Protein AF-A0A1B9YGS0-F1 (afdb_monomer_lite)

Structure (mmCIF, N/CA/C/O backbone):
data_AF-A0A1B9YGS0-F1
#
_entry.id   AF-A0A1B9YGS0-F1
#
loop_
_atom_site.group_PDB
_atom_site.id
_atom_site.type_symbol
_atom_site.label_atom_id
_atom_site.label_alt_id
_atom_site.label_comp_id
_atom_site.label_asym_id
_atom_site.label_entity_id
_atom_site.label_seq_id
_atom_site.pdbx_PDB_ins_code
_atom_site.Cartn_x
_atom_site.Cartn_y
_atom_site.Cartn_z
_atom_site.occupancy
_atom_site.B_iso_or_equiv
_atom_site.auth_seq_id
_atom_site.auth_comp_id
_atom_site.auth_asym_id
_atom_site.auth_atom_id
_atom_site.pdbx_PDB_model_num
ATOM 1 N N . MET A 1 1 ? 6.158 -26.353 -31.187 1.00 77.00 1 MET A N 1
ATOM 2 C CA . MET A 1 1 ? 4.876 -25.666 -31.479 1.00 77.00 1 MET A CA 1
ATOM 3 C C . MET A 1 1 ? 5.174 -24.184 -31.672 1.00 77.00 1 MET A C 1
ATOM 5 O O . MET A 1 1 ? 5.962 -23.660 -30.896 1.00 77.00 1 MET A O 1
ATOM 9 N N . LYS A 1 2 ? 4.647 -23.527 -32.714 1.00 89.00 2 LYS A N 1
ATOM 10 C CA . LYS A 1 2 ? 4.877 -22.087 -32.944 1.00 89.00 2 LYS A CA 1
ATOM 11 C C . LYS A 1 2 ? 4.040 -21.270 -31.954 1.00 89.00 2 LYS A C 1
ATOM 13 O O . LYS A 1 2 ? 2.870 -21.596 -31.763 1.00 89.00 2 LYS A O 1
ATOM 18 N N . LEU A 1 3 ? 4.628 -20.251 -31.326 1.00 91.12 3 LEU A N 1
ATOM 19 C CA . LEU A 1 3 ? 3.903 -19.387 -30.395 1.00 91.12 3 LEU A CA 1
ATOM 20 C C . LEU A 1 3 ? 2.839 -18.554 -31.134 1.00 91.12 3 LEU A C 1
ATOM 22 O O . LEU A 1 3 ? 3.003 -18.232 -32.316 1.00 91.12 3 LEU A O 1
ATOM 26 N N . PRO A 1 4 ? 1.742 -18.168 -30.462 1.00 96.44 4 PRO A N 1
ATOM 27 C CA . PRO A 1 4 ? 0.829 -17.170 -31.001 1.00 96.44 4 PRO A CA 1
ATOM 28 C C . PRO A 1 4 ? 1.558 -15.844 -31.276 1.00 96.44 4 PRO A C 1
ATOM 30 O O . PRO A 1 4 ? 2.370 -15.391 -30.472 1.00 96.44 4 PRO A O 1
ATOM 33 N N . LYS A 1 5 ? 1.215 -15.156 -32.376 1.00 96.44 5 LYS A N 1
ATOM 34 C CA . LYS A 1 5 ? 1.857 -13.879 -32.768 1.00 96.44 5 LYS A CA 1
ATOM 35 C C . LYS A 1 5 ? 1.819 -12.808 -31.669 1.00 96.44 5 LYS A C 1
ATOM 37 O O . LYS A 1 5 ? 2.725 -11.985 -31.578 1.00 96.44 5 LYS A O 1
ATOM 42 N N . HIS A 1 6 ? 0.757 -12.768 -30.861 1.00 95.81 6 HIS A N 1
ATOM 43 C CA . HIS A 1 6 ? 0.653 -11.808 -29.759 1.00 95.81 6 HIS A CA 1
ATOM 44 C C . HIS A 1 6 ? 1.616 -12.146 -28.611 1.00 95.81 6 HIS A C 1
ATOM 46 O O . HIS A 1 6 ? 2.165 -11.230 -28.006 1.00 95.81 6 HIS A O 1
ATOM 52 N N . THR A 1 7 ? 1.886 -13.430 -28.365 1.00 97.12 7 THR A N 1
ATOM 53 C CA . THR A 1 7 ? 2.882 -13.889 -27.389 1.00 97.12 7 THR A CA 1
ATOM 54 C C . THR A 1 7 ? 4.290 -13.488 -27.820 1.00 97.12 7 THR A C 1
ATOM 56 O O . THR A 1 7 ? 5.014 -12.896 -27.028 1.00 97.12 7 THR A O 1
ATOM 59 N N . GLU A 1 8 ? 4.647 -13.704 -29.091 1.00 96.31 8 GLU A N 1
ATOM 60 C CA . GLU A 1 8 ? 5.946 -13.280 -29.647 1.00 96.31 8 GLU A CA 1
ATOM 61 C C . GLU A 1 8 ? 6.145 -11.757 -29.515 1.00 96.31 8 GLU A C 1
ATOM 63 O O . GLU A 1 8 ? 7.187 -11.280 -29.066 1.00 96.31 8 GLU A O 1
ATOM 68 N N . ARG A 1 9 ? 5.114 -10.970 -29.855 1.00 97.00 9 ARG A N 1
ATOM 69 C CA . ARG A 1 9 ? 5.148 -9.503 -29.719 1.00 97.00 9 ARG A CA 1
ATOM 70 C C . ARG A 1 9 ? 5.263 -9.056 -28.265 1.00 97.00 9 ARG A C 1
ATOM 72 O O . ARG A 1 9 ? 6.012 -8.128 -27.980 1.00 97.00 9 ARG A O 1
ATOM 79 N N . SER A 1 10 ? 4.537 -9.704 -27.357 1.00 97.12 10 SER A N 1
ATOM 80 C CA . SER A 1 10 ? 4.599 -9.406 -25.925 1.00 97.12 10 SER A CA 1
ATOM 81 C C . SER A 1 10 ? 5.996 -9.669 -25.361 1.00 97.12 10 SER A C 1
ATOM 83 O O . SER A 1 10 ? 6.538 -8.803 -24.681 1.00 97.12 10 SER A O 1
ATOM 85 N N . GLN A 1 11 ? 6.634 -10.783 -25.730 1.00 95.62 11 GLN A N 1
ATOM 86 C CA . GLN A 1 11 ? 8.017 -11.079 -25.340 1.00 95.62 11 GLN A CA 1
ATOM 87 C C . GLN A 1 11 ? 8.997 -10.006 -25.832 1.00 95.62 11 GLN A C 1
ATOM 89 O O . GLN A 1 11 ? 9.845 -9.546 -25.068 1.00 95.62 11 GLN A O 1
ATOM 94 N N . ALA A 1 12 ? 8.845 -9.539 -27.076 1.00 96.44 12 ALA A N 1
ATOM 95 C CA . ALA A 1 12 ? 9.672 -8.456 -27.608 1.00 96.44 12 ALA A CA 1
ATOM 96 C C . ALA A 1 12 ? 9.465 -7.124 -26.861 1.00 96.44 12 ALA A C 1
ATOM 98 O O . ALA A 1 12 ? 10.414 -6.357 -26.695 1.00 96.44 12 ALA A O 1
ATOM 99 N N . ILE A 1 13 ? 8.242 -6.839 -26.401 1.00 96.62 13 ILE A N 1
ATOM 100 C CA . ILE A 1 13 ? 7.950 -5.659 -25.576 1.00 96.62 13 ILE A CA 1
ATOM 101 C C . ILE A 1 13 ? 8.595 -5.801 -24.195 1.00 96.62 13 ILE A C 1
ATOM 103 O O . ILE A 1 13 ? 9.266 -4.872 -23.757 1.00 96.62 13 ILE A O 1
ATOM 107 N N . LEU A 1 14 ? 8.462 -6.957 -23.539 1.00 96.38 14 LEU A N 1
ATOM 108 C CA . LEU A 1 14 ? 9.064 -7.207 -22.225 1.00 96.38 14 LEU A CA 1
ATOM 109 C C . LEU A 1 14 ? 10.591 -7.066 -22.263 1.00 96.38 14 LEU A C 1
ATOM 111 O O . LEU A 1 14 ? 11.163 -6.426 -21.386 1.00 96.38 14 LEU A O 1
ATOM 115 N N . ALA A 1 15 ? 11.245 -7.551 -23.323 1.00 95.62 15 ALA A N 1
ATOM 116 C CA . ALA A 1 15 ? 12.682 -7.354 -23.518 1.00 95.62 15 ALA A CA 1
ATOM 117 C C . ALA A 1 15 ? 13.069 -5.866 -23.640 1.00 95.62 15 ALA A C 1
ATOM 119 O O . ALA A 1 15 ? 14.104 -5.446 -23.127 1.00 95.62 15 ALA A O 1
ATOM 120 N N . ARG A 1 16 ? 12.235 -5.039 -24.289 1.00 94.88 16 ARG A N 1
ATOM 121 C CA . ARG A 1 16 ? 12.463 -3.584 -24.374 1.00 94.88 16 ARG A CA 1
ATOM 122 C C . ARG A 1 16 ? 12.260 -2.893 -23.031 1.00 94.88 16 ARG A C 1
ATOM 124 O O . ARG A 1 16 ? 13.060 -2.039 -22.675 1.00 94.88 16 ARG A O 1
ATOM 131 N N . VAL A 1 17 ? 11.218 -3.276 -22.299 1.00 94.25 17 VAL A N 1
ATOM 132 C CA . VAL A 1 17 ? 10.912 -2.741 -20.966 1.00 94.25 17 VAL A CA 1
ATOM 133 C C . VAL A 1 17 ? 12.022 -3.090 -19.967 1.00 94.25 17 VAL A C 1
ATOM 135 O O . VAL A 1 17 ? 12.430 -2.231 -19.191 1.00 94.25 17 VAL A O 1
ATOM 138 N N . ALA A 1 18 ? 12.607 -4.288 -20.058 1.00 93.81 18 ALA A N 1
ATOM 139 C CA . ALA A 1 18 ? 13.783 -4.657 -19.272 1.00 93.81 18 ALA A CA 1
ATOM 140 C C . ALA A 1 18 ? 14.961 -3.694 -19.494 1.00 93.81 18 ALA A C 1
ATOM 142 O O . ALA A 1 18 ? 15.568 -3.232 -18.529 1.00 93.81 18 ALA A O 1
ATOM 143 N N . ASN A 1 19 ? 15.213 -3.294 -20.744 1.00 92.69 19 ASN A N 1
ATOM 144 C CA . ASN A 1 19 ? 16.254 -2.313 -21.074 1.00 92.69 19 ASN A CA 1
ATOM 145 C C . ASN A 1 19 ? 15.951 -0.890 -20.566 1.00 92.69 19 ASN A C 1
ATOM 147 O O . ASN A 1 19 ? 16.839 -0.041 -20.577 1.00 92.69 19 ASN A O 1
ATOM 151 N N . TRP A 1 20 ? 14.724 -0.611 -20.119 1.00 93.50 20 TRP A N 1
ATOM 152 C CA . TRP A 1 20 ? 14.347 0.655 -19.482 1.00 93.50 20 TRP A CA 1
ATOM 153 C C . TRP A 1 20 ? 14.566 0.668 -17.962 1.00 93.50 20 TRP A C 1
ATOM 155 O O . TRP A 1 20 ? 14.225 1.661 -17.321 1.00 93.50 20 TRP A O 1
ATOM 165 N N . GLY A 1 21 ? 15.130 -0.406 -17.398 1.00 92.94 21 GLY A N 1
ATOM 166 C CA . GLY A 1 21 ? 15.356 -0.565 -15.957 1.00 92.94 21 GLY A CA 1
ATOM 167 C C . GLY A 1 21 ? 14.349 -1.481 -15.264 1.00 92.94 21 GLY A C 1
ATOM 168 O O . GLY A 1 21 ? 14.398 -1.630 -14.050 1.00 92.94 21 GLY A O 1
ATOM 169 N N . PHE A 1 22 ? 13.446 -2.121 -16.012 1.00 94.19 22 PHE A N 1
ATOM 170 C CA . PHE A 1 22 ? 12.364 -2.941 -15.462 1.00 94.19 22 PHE A CA 1
ATOM 171 C C . PHE A 1 22 ? 12.532 -4.419 -15.831 1.00 94.19 22 PHE A C 1
ATOM 173 O O . PHE A 1 22 ? 11.772 -4.936 -16.659 1.00 94.19 22 PHE A O 1
ATOM 180 N N . PRO A 1 23 ? 13.541 -5.115 -15.274 1.00 94.50 23 PRO A N 1
ATOM 181 C CA . PRO A 1 23 ? 13.692 -6.545 -15.491 1.00 94.50 23 PRO A CA 1
ATOM 182 C C . PRO A 1 23 ? 12.475 -7.308 -14.954 1.00 94.50 23 PRO A C 1
ATOM 184 O O . PRO A 1 23 ? 11.662 -6.785 -14.187 1.00 94.50 23 PRO A O 1
ATOM 187 N N . GLU A 1 24 ? 12.351 -8.568 -15.365 1.00 95.50 24 GLU A N 1
ATOM 188 C CA . GLU A 1 24 ? 11.187 -9.408 -15.072 1.00 95.50 24 GLU A CA 1
ATOM 189 C C . GLU A 1 24 ? 10.809 -9.415 -13.585 1.00 95.50 24 GLU A C 1
ATOM 191 O O . GLU A 1 24 ? 9.641 -9.267 -13.237 1.00 95.50 24 GLU A O 1
ATOM 196 N N . ASP A 1 25 ? 11.789 -9.519 -12.696 1.00 95.50 25 ASP A N 1
ATOM 197 C CA . ASP A 1 25 ? 11.563 -9.616 -11.258 1.00 95.50 25 ASP A CA 1
ATOM 198 C C . ASP A 1 25 ? 11.088 -8.295 -10.614 1.00 95.50 25 ASP A C 1
ATOM 200 O O . ASP A 1 25 ? 10.407 -8.326 -9.585 1.00 95.50 25 ASP A O 1
ATOM 204 N N . VAL A 1 26 ? 11.394 -7.147 -11.231 1.00 95.44 26 VAL A N 1
ATOM 205 C CA . VAL A 1 26 ? 10.843 -5.831 -10.861 1.00 95.44 26 VAL A CA 1
ATOM 206 C C . VAL A 1 26 ? 9.395 -5.731 -11.337 1.00 95.44 26 VAL A C 1
ATOM 208 O O . VAL A 1 26 ? 8.516 -5.347 -10.567 1.00 95.44 26 VAL A O 1
ATOM 211 N N . LEU A 1 27 ? 9.109 -6.149 -12.575 1.00 96.00 27 LEU A N 1
ATOM 212 C CA . LEU A 1 27 ? 7.742 -6.177 -13.110 1.00 96.00 27 LEU A CA 1
ATOM 213 C C . LEU A 1 27 ? 6.827 -7.112 -12.305 1.00 96.00 27 LEU A C 1
ATOM 215 O O . LEU A 1 27 ? 5.690 -6.748 -12.002 1.00 96.00 27 LEU A O 1
ATOM 219 N N . GLN A 1 28 ? 7.326 -8.286 -11.909 1.00 97.81 28 GLN A N 1
ATOM 220 C CA . GLN A 1 28 ? 6.607 -9.227 -11.045 1.00 97.81 28 GLN A CA 1
ATOM 221 C C . GLN A 1 28 ? 6.238 -8.588 -9.700 1.00 97.81 28 GLN A C 1
ATOM 223 O O . GLN A 1 28 ? 5.104 -8.731 -9.246 1.00 97.81 28 GLN A O 1
ATOM 228 N N . ARG A 1 29 ? 7.154 -7.831 -9.086 1.00 98.25 29 ARG A N 1
ATOM 229 C CA . ARG A 1 29 ? 6.905 -7.116 -7.825 1.00 98.25 29 ARG A CA 1
ATOM 230 C C . ARG A 1 29 ? 5.920 -5.962 -7.972 1.00 98.25 29 ARG A C 1
ATOM 232 O O . ARG A 1 29 ? 5.053 -5.805 -7.119 1.00 98.25 29 ARG A O 1
ATOM 239 N N . ILE A 1 30 ? 5.979 -5.196 -9.063 1.00 97.75 30 ILE A N 1
ATOM 240 C CA . ILE A 1 30 ? 4.952 -4.184 -9.374 1.00 97.75 30 ILE A CA 1
ATOM 241 C C . ILE A 1 30 ? 3.572 -4.851 -9.493 1.00 97.75 30 ILE A C 1
ATOM 243 O O . ILE A 1 30 ? 2.583 -4.353 -8.945 1.00 97.75 30 ILE A O 1
ATOM 247 N N . GLY A 1 31 ? 3.505 -6.007 -10.161 1.00 98.19 31 GLY A N 1
ATOM 248 C CA . GLY A 1 31 ? 2.295 -6.824 -10.239 1.00 98.19 31 GLY A CA 1
ATOM 249 C C . GLY A 1 31 ? 1.807 -7.280 -8.861 1.00 98.19 31 GLY A C 1
ATOM 250 O O . GLY A 1 31 ? 0.637 -7.091 -8.533 1.00 98.19 31 GLY A O 1
ATOM 251 N N . ALA A 1 32 ? 2.705 -7.811 -8.027 1.00 98.56 32 ALA A N 1
ATOM 252 C CA . ALA A 1 32 ? 2.395 -8.240 -6.666 1.00 98.56 32 ALA A CA 1
ATOM 253 C C . ALA A 1 32 ? 1.878 -7.081 -5.799 1.00 98.56 32 ALA A C 1
ATOM 255 O O . ALA A 1 32 ? 0.828 -7.219 -5.174 1.00 98.56 32 ALA A O 1
ATOM 256 N N . LEU A 1 33 ? 2.543 -5.921 -5.821 1.00 98.56 33 LEU A N 1
ATOM 257 C CA . LEU A 1 33 ? 2.092 -4.711 -5.131 1.00 98.56 33 LEU A CA 1
ATOM 258 C C . LEU A 1 33 ? 0.679 -4.321 -5.571 1.00 98.56 33 LEU A C 1
ATOM 260 O O . LEU A 1 33 ? -0.174 -4.049 -4.731 1.00 98.56 33 LEU A O 1
ATOM 264 N N . THR A 1 34 ? 0.415 -4.328 -6.880 1.00 98.12 34 THR A N 1
ATOM 265 C CA . THR A 1 34 ? -0.897 -3.966 -7.433 1.00 98.12 34 THR A CA 1
ATOM 266 C C . THR A 1 34 ? -1.994 -4.917 -6.948 1.00 98.12 34 THR A C 1
ATOM 268 O O . THR A 1 34 ? -3.061 -4.462 -6.536 1.00 98.12 34 THR A O 1
ATOM 271 N N . LEU A 1 35 ? -1.728 -6.227 -6.946 1.00 98.38 35 LEU A N 1
ATOM 272 C CA . LEU A 1 35 ? -2.673 -7.245 -6.478 1.00 98.38 35 LEU A CA 1
ATOM 273 C C . LEU A 1 35 ? -2.935 -7.140 -4.972 1.00 98.38 35 LEU A C 1
ATOM 275 O O . LEU A 1 35 ? -4.090 -7.104 -4.548 1.00 98.38 35 LEU A O 1
ATOM 279 N N . VAL A 1 36 ? -1.877 -7.058 -4.161 1.00 98.44 36 VAL A N 1
ATOM 280 C CA . VAL A 1 36 ? -1.996 -6.969 -2.698 1.00 98.44 36 VAL A CA 1
ATOM 281 C C . VAL A 1 36 ? -2.688 -5.668 -2.293 1.00 98.44 36 VAL A C 1
ATOM 283 O O . VAL A 1 36 ? -3.556 -5.680 -1.424 1.00 98.44 36 VAL A O 1
ATOM 286 N N . TRP A 1 37 ? -2.383 -4.551 -2.956 1.00 98.50 37 TRP A N 1
ATOM 287 C CA . TRP A 1 37 ? -3.067 -3.284 -2.709 1.00 98.50 37 TRP A CA 1
ATOM 288 C C . TRP A 1 37 ? -4.561 -3.350 -3.059 1.00 98.50 37 TRP A C 1
ATOM 290 O O . TRP A 1 37 ? -5.389 -2.902 -2.271 1.00 98.50 37 TRP A O 1
ATOM 300 N N . GLY A 1 38 ? -4.937 -3.968 -4.184 1.00 98.19 38 GLY A N 1
ATOM 301 C CA . GLY A 1 38 ? -6.352 -4.189 -4.516 1.00 98.19 38 GLY A CA 1
ATOM 302 C C . GLY A 1 38 ? -7.079 -5.057 -3.478 1.00 98.19 38 GLY A C 1
ATOM 303 O O . GLY A 1 38 ? -8.238 -4.802 -3.134 1.00 98.19 38 GLY A O 1
ATOM 304 N N . GLN A 1 39 ? -6.382 -6.046 -2.908 1.00 98.31 39 GLN A N 1
ATOM 305 C CA . GLN A 1 39 ? -6.908 -6.856 -1.810 1.00 98.31 39 GLN A CA 1
ATOM 306 C C . GLN A 1 39 ? -7.076 -6.046 -0.517 1.00 98.31 39 GLN A C 1
ATOM 308 O O . GLN A 1 39 ? -8.054 -6.256 0.210 1.00 98.31 39 GLN A O 1
ATOM 313 N N . PHE A 1 40 ? -6.159 -5.116 -0.232 1.00 98.62 40 PHE A N 1
ATOM 314 C CA . PHE A 1 40 ? -6.297 -4.166 0.869 1.00 98.62 40 PHE A CA 1
ATOM 315 C C . PHE A 1 40 ? -7.533 -3.288 0.677 1.00 98.62 40 PHE A C 1
ATOM 317 O O . PHE A 1 40 ? -8.358 -3.248 1.582 1.00 98.62 40 PHE A O 1
ATOM 324 N N . GLU A 1 41 ? -7.705 -2.654 -0.488 1.00 98.38 41 GLU A N 1
ATOM 325 C CA . GLU A 1 41 ? -8.852 -1.778 -0.780 1.00 98.38 41 GLU A CA 1
ATOM 326 C C . GLU A 1 41 ? -10.190 -2.508 -0.598 1.00 98.38 41 GLU A C 1
ATOM 328 O O . GLU A 1 41 ? -11.070 -2.026 0.116 1.00 98.38 41 GLU A O 1
ATOM 333 N N . SER A 1 42 ? -10.306 -3.717 -1.157 1.00 97.12 42 SER A N 1
ATOM 334 C CA . SER A 1 42 ? -11.524 -4.536 -1.056 1.00 97.12 42 SER A CA 1
ATOM 335 C C . SER A 1 42 ? -11.839 -4.929 0.395 1.00 97.12 42 SER A C 1
ATOM 337 O O . SER A 1 42 ? -12.988 -4.904 0.841 1.00 97.12 42 SER A O 1
ATOM 339 N N . ASN A 1 43 ? -10.813 -5.287 1.174 1.00 98.31 43 ASN A N 1
ATOM 340 C CA . ASN A 1 43 ? -10.997 -5.598 2.591 1.00 98.31 43 ASN A CA 1
ATOM 341 C C . ASN A 1 43 ? -11.302 -4.345 3.412 1.00 98.31 43 ASN A C 1
ATOM 343 O O . ASN A 1 43 ? -12.135 -4.405 4.316 1.00 98.31 43 ASN A O 1
ATOM 347 N N . LEU A 1 44 ? -10.654 -3.223 3.108 1.00 98.62 44 LEU A N 1
ATOM 348 C CA . LEU A 1 44 ? -10.840 -1.954 3.794 1.00 98.62 44 LEU A CA 1
ATOM 349 C C . LEU A 1 44 ? -12.289 -1.487 3.692 1.00 98.62 44 LEU A C 1
ATOM 351 O O . LEU A 1 44 ? -12.860 -1.134 4.717 1.00 98.62 44 LEU A O 1
ATOM 355 N N . GLU A 1 45 ? -12.891 -1.549 2.505 1.00 98.00 45 GLU A N 1
ATOM 356 C CA . GLU A 1 45 ? -14.281 -1.141 2.285 1.00 98.00 45 GLU A CA 1
ATOM 357 C C . GLU A 1 45 ? -15.251 -1.882 3.221 1.00 98.00 45 GLU A C 1
ATOM 359 O O . GLU A 1 45 ? -15.972 -1.286 4.021 1.00 98.00 45 GLU A O 1
ATOM 364 N N . THR A 1 46 ? -15.196 -3.212 3.218 1.00 96.88 46 THR A N 1
ATOM 365 C CA . THR A 1 46 ? -16.044 -4.018 4.112 1.00 96.88 46 THR A CA 1
ATOM 366 C C . THR A 1 46 ? -15.699 -3.831 5.595 1.00 96.88 46 THR A C 1
ATOM 368 O O . THR A 1 46 ? -16.553 -3.996 6.466 1.00 96.88 46 THR A O 1
ATOM 371 N N . THR A 1 47 ? -14.451 -3.471 5.904 1.00 97.69 47 THR A N 1
ATOM 372 C CA . THR A 1 47 ? -14.010 -3.166 7.271 1.00 97.69 47 THR A CA 1
ATOM 373 C C . THR A 1 47 ? -14.629 -1.868 7.767 1.00 97.69 47 THR A C 1
ATOM 375 O O . THR A 1 47 ? -15.124 -1.831 8.890 1.00 97.69 47 THR A O 1
ATOM 378 N N . ILE A 1 48 ? -14.649 -0.811 6.950 1.00 97.69 48 ILE A N 1
ATOM 379 C CA . ILE A 1 48 ? -15.235 0.473 7.351 1.00 97.69 48 ILE A CA 1
ATOM 380 C C . ILE A 1 48 ? -16.755 0.383 7.505 1.00 97.69 48 ILE A C 1
ATOM 382 O O . ILE A 1 48 ? -17.284 0.988 8.435 1.00 97.69 48 ILE A O 1
ATOM 386 N N . TRP A 1 49 ? -17.443 -0.440 6.704 1.00 97.19 49 TRP A N 1
ATOM 387 C CA . TRP A 1 49 ? -18.856 -0.757 6.946 1.00 97.19 49 TRP A CA 1
ATOM 388 C C . TRP A 1 49 ? -19.050 -1.414 8.318 1.00 97.19 49 TRP A C 1
ATOM 390 O O . TRP A 1 49 ? -19.894 -0.980 9.098 1.00 97.19 49 TRP A O 1
ATOM 400 N N . ALA A 1 50 ? -18.222 -2.406 8.666 1.00 96.00 50 ALA A N 1
ATOM 401 C CA . ALA A 1 50 ? -18.300 -3.082 9.963 1.00 96.00 50 ALA A CA 1
ATOM 402 C C . ALA A 1 50 ? -17.990 -2.147 11.147 1.00 96.00 50 ALA A C 1
ATOM 404 O O . ALA A 1 50 ? -18.668 -2.205 12.177 1.00 96.00 50 ALA A O 1
ATOM 405 N N . LEU A 1 51 ? -16.999 -1.260 11.003 1.00 95.69 51 LEU A N 1
ATOM 406 C CA . LEU A 1 51 ? -16.640 -0.256 12.011 1.00 95.69 51 LEU A CA 1
ATOM 407 C C . LEU A 1 51 ? -17.790 0.720 12.277 1.00 95.69 51 LEU A C 1
ATOM 409 O O . LEU A 1 51 ? -18.062 1.041 13.435 1.00 95.69 51 LEU A O 1
ATOM 413 N N . ARG A 1 52 ? -18.488 1.134 11.215 1.00 95.50 52 ARG A N 1
ATOM 414 C CA . ARG A 1 52 ? -19.663 2.013 11.281 1.00 95.50 52 ARG A CA 1
ATOM 415 C C . ARG A 1 52 ? -20.958 1.291 11.654 1.00 95.50 52 ARG A C 1
ATOM 417 O O . ARG A 1 52 ? -21.915 1.962 12.020 1.00 95.50 52 ARG A O 1
ATOM 424 N N . ALA A 1 53 ? -20.959 -0.043 11.617 1.00 94.94 53 ALA A N 1
ATOM 425 C CA . ALA A 1 53 ? -22.157 -0.876 11.705 1.00 94.94 53 ALA A CA 1
ATOM 426 C C . ALA A 1 53 ? -23.190 -0.545 10.606 1.00 94.94 53 ALA A C 1
ATOM 428 O O . ALA A 1 53 ? -24.389 -0.502 10.866 1.00 94.94 53 ALA A O 1
ATOM 429 N N . ASP A 1 54 ? -22.712 -0.297 9.383 1.00 95.31 54 ASP A N 1
ATOM 430 C CA . ASP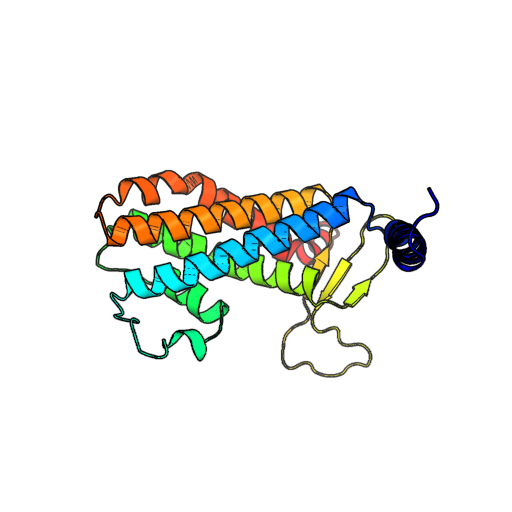 A 1 54 ? -23.563 -0.014 8.226 1.00 95.31 54 ASP A CA 1
ATOM 431 C C . ASP A 1 54 ? -24.275 -1.298 7.740 1.00 95.31 54 ASP A C 1
ATOM 433 O O . ASP A 1 54 ? -23.643 -2.335 7.525 1.00 95.31 54 ASP A O 1
ATOM 437 N N . GLU A 1 55 ? -25.584 -1.217 7.485 1.00 93.69 55 GLU A N 1
ATOM 438 C CA . GLU A 1 55 ? -26.363 -2.275 6.827 1.00 93.69 55 GLU A CA 1
ATOM 439 C C . GLU A 1 55 ? -26.418 -2.027 5.313 1.00 93.69 55 GLU A C 1
ATOM 441 O O . GLU A 1 55 ? -27.216 -1.231 4.825 1.00 93.69 55 GLU A O 1
ATOM 446 N N . VAL A 1 56 ? -25.547 -2.690 4.550 1.00 94.75 56 VAL A N 1
ATOM 447 C CA . VAL A 1 56 ? -25.381 -2.425 3.103 1.00 94.75 56 VAL A CA 1
ATOM 448 C C . VAL A 1 56 ? -26.167 -3.372 2.188 1.00 94.75 56 VAL A C 1
ATOM 450 O O . VAL A 1 56 ? -26.174 -3.200 0.970 1.00 94.75 56 VAL A O 1
ATOM 453 N N . ALA A 1 57 ? -26.829 -4.391 2.740 1.00 94.50 57 ALA A N 1
ATOM 454 C CA . ALA A 1 57 ? -27.549 -5.381 1.944 1.00 94.50 57 ALA A CA 1
ATOM 455 C C . ALA A 1 57 ? -28.728 -4.742 1.189 1.00 94.50 57 ALA A C 1
ATOM 457 O O . ALA A 1 57 ? -29.614 -4.139 1.787 1.00 94.50 57 ALA A O 1
ATOM 458 N N . GLY A 1 58 ? -28.749 -4.892 -0.139 1.00 94.69 58 GLY A N 1
ATOM 459 C CA . GLY A 1 58 ? -29.839 -4.397 -0.987 1.00 94.69 58 GLY A CA 1
ATOM 460 C C . GLY A 1 58 ? -29.848 -2.883 -1.229 1.00 94.69 58 GLY A C 1
ATOM 461 O O . GLY A 1 58 ? -30.755 -2.394 -1.901 1.00 94.69 58 GLY A O 1
ATOM 462 N N . ILE A 1 59 ? -28.850 -2.142 -0.739 1.00 95.44 59 ILE A N 1
ATOM 463 C CA . ILE A 1 59 ? -28.723 -0.698 -0.962 1.00 95.44 59 ILE A CA 1
ATOM 464 C C . ILE A 1 59 ? -27.366 -0.348 -1.570 1.00 95.44 59 ILE A C 1
ATOM 466 O O . ILE A 1 59 ? -26.393 -1.088 -1.455 1.00 95.44 59 ILE A O 1
ATOM 470 N N . ARG A 1 60 ? -27.291 0.816 -2.219 1.00 94.19 60 ARG A N 1
ATOM 471 C CA . ARG A 1 60 ? -26.021 1.359 -2.701 1.00 94.19 60 ARG A CA 1
ATOM 472 C C . ARG A 1 60 ? -25.222 1.908 -1.510 1.00 94.19 60 ARG A C 1
ATOM 474 O O . ARG A 1 60 ? -25.715 2.849 -0.878 1.00 94.19 60 ARG A O 1
ATOM 481 N N . PRO A 1 61 ? -24.026 1.379 -1.197 1.00 95.31 61 PRO A N 1
ATOM 482 C CA . PRO A 1 61 ? -23.260 1.840 -0.047 1.00 95.31 61 PRO A CA 1
ATOM 483 C C . PRO A 1 61 ? -22.738 3.263 -0.280 1.00 95.31 61 PRO A C 1
ATOM 485 O O . PRO A 1 61 ? -22.612 3.736 -1.410 1.00 95.31 61 PRO A O 1
ATOM 488 N N . TRP A 1 62 ? -22.422 3.979 0.799 1.00 93.88 62 TRP A N 1
ATOM 489 C CA . TRP A 1 62 ? -21.861 5.332 0.694 1.00 93.88 62 TRP A CA 1
ATOM 490 C C . TRP A 1 62 ? -20.440 5.338 0.113 1.00 93.88 62 TRP A C 1
ATOM 492 O O . TRP A 1 62 ? -20.007 6.349 -0.443 1.00 93.88 62 TRP A O 1
ATOM 502 N N . THR A 1 63 ? -19.738 4.211 0.228 1.00 95.25 63 THR A N 1
ATOM 503 C CA . THR A 1 63 ? -18.384 4.009 -0.285 1.00 95.25 63 THR A CA 1
ATOM 504 C C . THR A 1 63 ? -18.320 4.162 -1.804 1.00 95.25 63 THR A C 1
ATOM 506 O O . THR A 1 63 ? -17.365 4.745 -2.299 1.00 95.25 63 THR A O 1
ATOM 509 N N . ASP A 1 64 ? -19.397 3.862 -2.536 1.00 93.81 64 ASP A N 1
ATOM 510 C CA . ASP A 1 64 ? -19.522 4.130 -3.980 1.00 93.81 64 ASP A CA 1
ATOM 511 C C . ASP A 1 64 ? -19.296 5.595 -4.394 1.00 93.81 64 ASP A C 1
ATOM 513 O O . ASP A 1 64 ? -19.063 5.884 -5.570 1.00 93.81 64 ASP A O 1
ATOM 517 N N . LYS A 1 65 ? -19.476 6.544 -3.468 1.00 93.50 65 LYS A N 1
ATOM 518 C CA . LYS A 1 65 ? -19.375 7.989 -3.735 1.00 93.50 65 LYS A CA 1
ATOM 519 C C . LYS A 1 65 ? -18.116 8.616 -3.146 1.00 93.50 65 LYS A C 1
ATOM 521 O O . LYS A 1 65 ? -17.907 9.815 -3.329 1.00 93.50 65 LYS A O 1
ATOM 526 N N . THR A 1 66 ? -17.310 7.851 -2.419 1.00 94.88 66 THR A N 1
ATOM 527 C CA . THR A 1 66 ? -16.126 8.349 -1.716 1.00 94.88 66 THR A CA 1
ATOM 528 C C . THR A 1 66 ? -14.868 7.684 -2.245 1.00 94.88 66 THR A C 1
ATOM 530 O O . THR A 1 66 ? -14.905 6.654 -2.912 1.00 94.88 66 THR A O 1
ATOM 533 N N . SER A 1 67 ? -13.727 8.327 -2.022 1.00 96.00 67 SER A N 1
ATOM 534 C CA . SER A 1 67 ? -12.453 7.809 -2.507 1.00 96.00 67 SER A CA 1
ATOM 535 C C . SER A 1 67 ? -11.854 6.804 -1.526 1.00 96.00 67 SER A C 1
ATOM 537 O O . SER A 1 67 ? -12.066 6.901 -0.319 1.00 96.00 67 SER A O 1
ATOM 539 N N . VAL A 1 68 ? -10.980 5.922 -2.019 1.00 96.31 68 VAL A N 1
ATOM 540 C CA . VAL A 1 68 ? -10.146 5.055 -1.164 1.00 96.31 68 VAL A CA 1
ATOM 541 C C . VAL A 1 68 ? -9.374 5.873 -0.120 1.00 96.31 68 VAL A C 1
ATOM 543 O O . VAL A 1 68 ? -9.217 5.442 1.018 1.00 96.31 68 VAL A O 1
ATOM 546 N N . SER A 1 69 ? -8.944 7.094 -0.457 1.00 97.06 69 SER A N 1
ATOM 547 C CA . SER A 1 69 ? -8.273 7.972 0.508 1.00 97.06 69 SER A CA 1
ATOM 548 C C . SER A 1 69 ? -9.175 8.377 1.679 1.00 97.06 69 SER A C 1
ATOM 550 O O . SER A 1 69 ? -8.692 8.502 2.805 1.00 97.06 69 SER A O 1
ATOM 552 N N . ASP A 1 70 ? -10.481 8.523 1.441 1.00 98.00 70 ASP A N 1
ATOM 553 C CA . ASP A 1 70 ? -11.463 8.793 2.491 1.00 98.00 70 ASP A CA 1
ATOM 554 C C . ASP A 1 70 ? -11.669 7.549 3.356 1.00 98.00 70 ASP A C 1
ATOM 556 O O . ASP A 1 70 ? -11.708 7.657 4.579 1.00 98.00 70 ASP A O 1
ATOM 560 N N . TRP A 1 71 ? -11.710 6.360 2.748 1.00 98.31 71 TRP A N 1
ATOM 561 C CA . TRP A 1 71 ? -11.817 5.087 3.470 1.00 98.31 71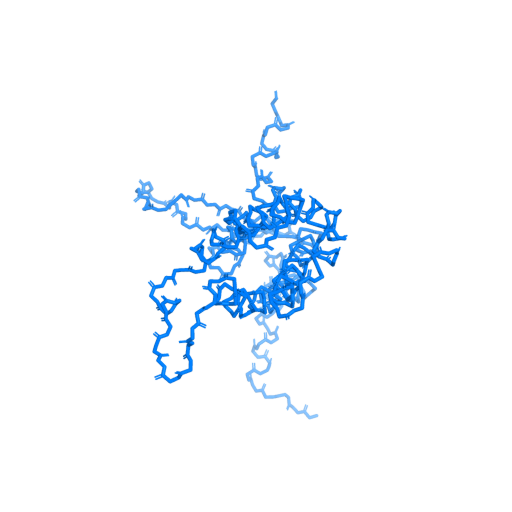 TRP A CA 1
ATOM 562 C C . TRP A 1 71 ? -10.609 4.845 4.377 1.00 98.31 71 TRP A C 1
ATOM 564 O O . TRP A 1 71 ? -10.756 4.427 5.526 1.00 98.31 71 TRP A O 1
ATOM 574 N N . ILE A 1 72 ? -9.405 5.160 3.893 1.00 98.62 72 ILE A N 1
ATOM 575 C CA . ILE A 1 72 ? -8.179 5.059 4.688 1.00 98.62 72 ILE A CA 1
ATOM 576 C C . ILE A 1 72 ? -8.247 6.012 5.887 1.00 98.62 72 ILE A C 1
ATOM 578 O O . ILE A 1 72 ? -7.881 5.626 6.997 1.00 98.62 72 ILE A O 1
ATOM 582 N N . ARG A 1 73 ? -8.730 7.248 5.707 1.00 98.50 73 ARG A N 1
ATOM 583 C CA . ARG A 1 73 ? -8.923 8.192 6.824 1.00 98.50 73 ARG A CA 1
ATOM 584 C C . ARG A 1 73 ? -9.990 7.706 7.802 1.00 98.50 73 ARG A C 1
ATOM 586 O O . ARG A 1 73 ? -9.821 7.878 9.005 1.00 98.50 73 ARG A O 1
ATOM 593 N N . GLU A 1 74 ? -11.050 7.079 7.298 1.00 98.00 74 GLU A N 1
ATOM 594 C CA . GLU A 1 74 ? -12.113 6.480 8.107 1.00 98.00 74 GLU A CA 1
ATOM 595 C C . GLU A 1 74 ? -11.556 5.391 9.034 1.00 98.00 74 GLU A C 1
ATOM 597 O O . GLU A 1 74 ? -11.846 5.404 10.229 1.00 98.00 74 GLU A O 1
ATOM 602 N N . LEU A 1 75 ? -10.681 4.514 8.526 1.00 98.12 75 LEU A N 1
ATOM 603 C CA . LEU A 1 75 ? -10.000 3.490 9.329 1.00 98.12 75 LEU A CA 1
ATOM 604 C C . LEU A 1 75 ? -9.301 4.086 10.559 1.00 98.12 75 LEU A C 1
ATOM 606 O O . LEU A 1 75 ? -9.391 3.521 11.645 1.00 98.12 75 LEU A O 1
ATOM 610 N N . GLY A 1 76 ? -8.637 5.232 10.392 1.00 97.69 76 GLY A N 1
ATOM 611 C CA . GLY A 1 76 ? -7.835 5.881 11.431 1.00 97.69 76 GLY A CA 1
ATOM 612 C C . GLY A 1 76 ? -8.615 6.699 12.462 1.00 97.69 76 GLY A C 1
ATOM 613 O O . GLY A 1 76 ? -7.991 7.333 13.315 1.00 97.69 76 GLY A O 1
ATOM 614 N N . LYS A 1 77 ? -9.951 6.731 12.393 1.00 98.06 77 LYS A N 1
ATOM 615 C CA . LYS A 1 77 ? -10.783 7.440 13.374 1.00 98.06 77 LYS A CA 1
ATOM 616 C C . LYS A 1 77 ? -10.731 6.781 14.764 1.00 98.06 77 LYS A C 1
ATOM 618 O O . LYS A 1 77 ? -10.489 5.578 14.878 1.00 98.06 77 LYS A O 1
ATOM 623 N N . PRO A 1 78 ? -10.998 7.544 15.842 1.00 95.31 78 PRO A N 1
ATOM 624 C CA . PRO A 1 78 ? -11.078 6.997 17.193 1.00 95.31 78 PRO A CA 1
ATOM 625 C C . PRO A 1 78 ? -12.374 6.193 17.379 1.00 95.31 78 PRO A C 1
ATOM 627 O O . PRO A 1 78 ? -13.410 6.717 17.789 1.00 95.31 78 PRO A O 1
ATOM 630 N N . TRP A 1 79 ? -12.327 4.902 17.053 1.00 94.94 79 TRP A N 1
ATOM 631 C CA . TRP A 1 79 ? -13.461 3.991 17.207 1.00 94.94 79 TRP A CA 1
ATOM 632 C C . TRP A 1 79 ? -13.682 3.641 18.679 1.00 94.94 79 TRP A C 1
ATOM 634 O O . TRP A 1 79 ? -12.971 2.807 19.237 1.00 94.94 79 TRP A O 1
ATOM 644 N N . SER A 1 80 ? -14.700 4.247 19.299 1.00 91.81 80 SER A N 1
ATOM 645 C CA . SER A 1 80 ? -15.022 4.098 20.731 1.00 91.81 80 SER A CA 1
ATOM 646 C C . SER A 1 80 ? -15.255 2.653 21.184 1.00 91.81 80 SER A C 1
ATOM 648 O O . SER A 1 80 ? -15.047 2.337 22.351 1.00 91.81 80 SER A O 1
ATOM 650 N N . ARG A 1 81 ? -15.637 1.761 20.262 1.00 91.25 81 ARG A N 1
ATOM 651 C CA . ARG A 1 81 ? -15.776 0.318 20.516 1.00 91.25 81 ARG A CA 1
ATOM 652 C C . ARG A 1 81 ? -14.460 -0.405 20.795 1.00 91.25 81 ARG A C 1
ATOM 654 O O . ARG A 1 81 ? -14.480 -1.532 21.278 1.00 91.25 81 ARG A O 1
ATOM 661 N N . PHE A 1 82 ? -13.328 0.203 20.463 1.00 94.81 82 PHE A N 1
ATOM 662 C CA . PHE A 1 82 ? -12.012 -0.382 20.663 1.00 94.81 82 PHE A CA 1
ATOM 663 C C . PHE A 1 82 ? -11.258 0.334 21.780 1.00 94.81 82 PHE A C 1
ATOM 665 O O . PHE A 1 82 ? -11.409 1.544 21.946 1.00 94.81 82 PHE A O 1
ATOM 672 N N . PRO A 1 83 ? -10.400 -0.374 22.531 1.00 95.06 83 PRO A N 1
ATOM 673 C CA . PRO A 1 83 ? -9.550 0.262 23.522 1.00 95.06 83 PRO A CA 1
ATOM 674 C C . PRO A 1 83 ? -8.490 1.136 22.837 1.00 95.06 83 PRO A C 1
ATOM 676 O O . PRO A 1 83 ? -8.084 0.877 21.700 1.00 95.06 83 PRO A O 1
ATOM 679 N N . VAL A 1 84 ? -7.992 2.144 23.557 1.00 96.38 84 VAL A N 1
ATOM 680 C CA . VAL A 1 84 ? -7.025 3.137 23.047 1.00 96.38 84 VAL A CA 1
ATOM 681 C C . VAL A 1 84 ? -5.829 2.515 22.302 1.00 96.38 84 VAL A C 1
ATOM 683 O O . VAL A 1 84 ? -5.529 2.990 21.207 1.00 96.38 84 VAL A O 1
ATOM 686 N N . PRO A 1 85 ? -5.177 1.432 22.782 1.00 96.62 85 PRO A N 1
ATOM 687 C CA . PRO A 1 85 ? -4.057 0.831 22.055 1.00 96.62 85 PRO A CA 1
ATOM 688 C C . PRO A 1 85 ? -4.427 0.317 20.657 1.00 96.62 85 PRO A C 1
ATOM 690 O O . PRO A 1 85 ? -3.638 0.445 19.725 1.00 96.62 85 PRO A O 1
ATOM 693 N N . ALA A 1 86 ? -5.629 -0.239 20.487 1.00 96.88 86 ALA A N 1
ATOM 694 C CA . ALA A 1 86 ? -6.102 -0.690 19.182 1.00 96.88 86 ALA A CA 1
ATOM 695 C C . ALA A 1 86 ? -6.417 0.505 18.269 1.00 96.88 86 ALA A C 1
ATOM 697 O O . ALA A 1 86 ? -6.022 0.497 17.106 1.00 96.88 86 ALA A O 1
ATOM 698 N N . GLN A 1 87 ? -7.040 1.564 18.801 1.00 97.56 87 GLN A N 1
ATOM 699 C CA . GLN A 1 87 ? -7.298 2.796 18.042 1.00 97.56 87 GLN A CA 1
ATOM 700 C C . GLN A 1 87 ? -5.999 3.423 17.509 1.00 97.56 87 GLN A C 1
ATOM 702 O O . GLN A 1 87 ? -5.928 3.796 16.341 1.00 97.56 87 GLN A O 1
ATOM 707 N N . GLN A 1 88 ? -4.946 3.474 18.332 1.00 97.88 88 GLN A N 1
ATOM 708 C CA . GLN A 1 88 ? -3.632 3.990 17.931 1.00 97.88 88 GLN A CA 1
ATOM 709 C C . GLN A 1 88 ? -3.018 3.194 16.771 1.00 97.88 88 GLN A C 1
ATOM 711 O O . GLN A 1 88 ? -2.398 3.773 15.880 1.00 97.88 88 GLN A O 1
ATOM 716 N N . ILE A 1 89 ? -3.205 1.873 16.752 1.00 98.25 89 ILE A N 1
ATOM 717 C CA . ILE A 1 89 ? -2.704 1.016 15.671 1.00 98.25 89 ILE A CA 1
ATOM 718 C C . ILE A 1 89 ? -3.479 1.262 14.378 1.00 98.25 89 ILE A C 1
ATOM 720 O O . ILE A 1 89 ? -2.860 1.376 13.324 1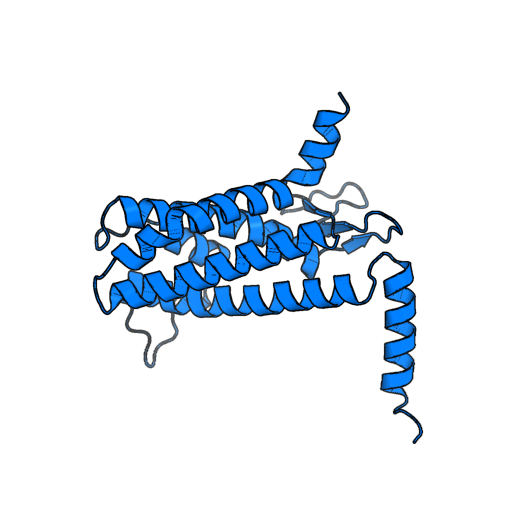.00 98.25 89 ILE A O 1
ATOM 724 N N . LEU A 1 90 ? -4.805 1.414 14.445 1.00 98.38 90 LEU A N 1
ATOM 725 C CA . LEU A 1 90 ? -5.615 1.760 13.272 1.00 98.38 90 LEU A CA 1
ATOM 726 C C . LEU A 1 90 ? -5.251 3.139 12.716 1.00 98.38 90 LEU A C 1
ATOM 728 O O . LEU A 1 90 ? -5.135 3.307 11.503 1.00 98.38 90 LEU A O 1
ATOM 732 N N . GLN A 1 91 ? -5.000 4.112 13.593 1.00 98.56 91 GLN A N 1
ATOM 733 C CA . GLN A 1 91 ? -4.521 5.433 13.198 1.00 98.56 91 GLN A CA 1
ATOM 734 C C . GLN A 1 91 ? -3.151 5.354 12.511 1.00 98.56 91 GLN A C 1
ATOM 736 O O . GLN A 1 91 ? -2.954 5.937 11.447 1.00 98.56 91 GLN A O 1
ATOM 741 N N . MET A 1 92 ? -2.207 4.598 13.074 1.00 98.56 92 MET A N 1
ATOM 742 C CA . MET A 1 92 ? -0.882 4.418 12.479 1.00 98.56 92 MET A CA 1
ATOM 743 C C . MET A 1 92 ? -0.954 3.696 11.126 1.00 98.56 92 MET A C 1
ATOM 745 O O . MET A 1 92 ? -0.281 4.106 10.180 1.00 98.56 92 MET A O 1
ATOM 749 N N . ALA A 1 93 ? -1.805 2.674 11.011 1.00 98.75 93 ALA A N 1
ATOM 750 C CA . ALA A 1 93 ? -2.061 1.968 9.761 1.00 98.75 93 ALA A CA 1
ATOM 751 C C . ALA A 1 93 ? -2.696 2.888 8.709 1.00 98.75 93 ALA A C 1
ATOM 753 O O . ALA A 1 93 ? -2.287 2.863 7.555 1.00 98.75 93 ALA A O 1
ATOM 754 N N . SER A 1 94 ? -3.636 3.750 9.108 1.00 98.75 94 SER A N 1
ATOM 755 C CA . SER A 1 94 ? -4.226 4.768 8.233 1.00 98.75 94 SER A CA 1
ATOM 756 C C . SER A 1 94 ? -3.161 5.707 7.661 1.00 98.75 94 SER A C 1
ATOM 758 O O . SER A 1 94 ? -3.097 5.914 6.450 1.00 98.75 94 SER A O 1
ATOM 760 N N . LEU A 1 95 ? -2.258 6.212 8.506 1.00 98.38 95 LEU A N 1
ATOM 761 C CA . LEU A 1 95 ? -1.150 7.052 8.053 1.00 98.38 95 LEU A CA 1
ATOM 762 C C . LEU A 1 95 ? -0.220 6.289 7.100 1.00 98.38 95 LEU A C 1
ATOM 764 O O . LEU A 1 95 ? 0.115 6.797 6.032 1.00 98.38 95 LEU A O 1
ATOM 768 N N . ALA A 1 96 ? 0.192 5.068 7.455 1.00 98.50 96 ALA A N 1
ATOM 769 C CA . ALA A 1 96 ? 1.021 4.219 6.596 1.00 98.50 96 ALA A CA 1
ATOM 770 C C .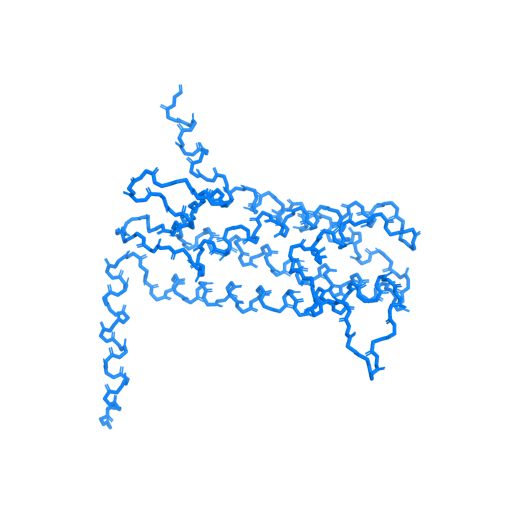 ALA A 1 96 ? 0.366 3.960 5.227 1.00 98.50 96 ALA A C 1
ATOM 772 O O . ALA A 1 96 ? 1.026 4.080 4.199 1.00 98.50 96 ALA A O 1
ATOM 773 N N . ALA A 1 97 ? -0.940 3.684 5.203 1.00 98.69 97 ALA A N 1
ATOM 774 C CA . ALA A 1 97 ? -1.700 3.479 3.978 1.00 98.69 97 ALA A CA 1
ATOM 775 C C . ALA A 1 97 ? -1.773 4.741 3.110 1.00 98.69 97 ALA A C 1
ATOM 777 O O . ALA A 1 97 ? -1.658 4.626 1.896 1.00 98.69 97 ALA A O 1
ATOM 778 N N . LEU A 1 98 ? -1.921 5.939 3.690 1.00 97.69 98 LEU A N 1
ATOM 779 C CA . LEU A 1 98 ? -1.895 7.188 2.915 1.00 97.69 98 LEU A CA 1
ATOM 780 C C . LEU A 1 98 ? -0.542 7.408 2.228 1.00 97.69 98 LEU A C 1
ATOM 782 O O . LEU A 1 98 ? -0.516 7.780 1.056 1.00 97.69 98 LEU A O 1
ATOM 786 N N . ASP A 1 99 ? 0.561 7.151 2.934 1.00 96.44 99 ASP A N 1
ATOM 787 C CA . ASP A 1 99 ? 1.902 7.300 2.361 1.00 96.44 99 ASP A CA 1
ATOM 788 C C . ASP A 1 99 ? 2.163 6.251 1.271 1.00 96.44 99 ASP A C 1
ATOM 790 O O . ASP A 1 99 ? 2.604 6.595 0.173 1.00 96.44 99 ASP A O 1
ATOM 794 N N . LEU A 1 100 ? 1.797 4.989 1.519 1.00 97.88 100 LEU A N 1
ATOM 795 C CA . LEU A 1 100 ? 1.944 3.923 0.529 1.00 97.88 100 LEU A CA 1
ATOM 796 C C . LEU A 1 100 ? 1.045 4.138 -0.699 1.00 97.88 100 LEU A C 1
ATOM 798 O O . LEU A 1 100 ? 1.450 3.834 -1.819 1.00 97.88 100 LEU A O 1
ATOM 802 N N . MET A 1 101 ? -0.157 4.690 -0.510 1.00 96.44 101 MET A N 1
ATOM 803 C CA . MET A 1 101 ? -1.075 5.036 -1.595 1.00 96.44 101 MET A CA 1
ATOM 804 C C . MET A 1 101 ? -0.458 6.077 -2.538 1.00 96.44 101 MET A C 1
ATOM 806 O O . MET A 1 101 ? -0.626 5.966 -3.752 1.00 96.44 101 MET A O 1
ATOM 810 N N . ASP A 1 102 ? 0.254 7.081 -2.014 1.00 93.94 102 ASP A N 1
ATOM 811 C CA . ASP A 1 102 ? 0.951 8.068 -2.847 1.00 93.94 102 ASP A CA 1
ATOM 812 C C . ASP A 1 102 ? 2.043 7.401 -3.703 1.00 93.94 102 ASP A C 1
ATOM 814 O O . ASP A 1 102 ? 2.044 7.595 -4.925 1.00 93.94 102 ASP A O 1
ATOM 818 N N . TYR A 1 103 ? 2.873 6.538 -3.102 1.00 96.38 103 TYR A N 1
ATOM 819 C CA . TYR A 1 103 ? 3.898 5.764 -3.818 1.00 96.38 103 TYR A CA 1
ATOM 820 C C . TYR A 1 103 ? 3.281 4.857 -4.897 1.00 96.38 103 TYR A C 1
ATOM 822 O O . TYR A 1 103 ? 3.624 4.944 -6.078 1.00 96.38 103 TYR A O 1
ATOM 830 N N . ARG A 1 104 ? 2.282 4.040 -4.535 1.00 95.94 104 ARG A N 1
ATOM 831 C CA . ARG A 1 104 ? 1.560 3.151 -5.464 1.00 95.94 104 ARG A CA 1
ATOM 832 C C . ARG A 1 104 ? 0.898 3.924 -6.601 1.00 95.94 104 ARG A C 1
ATOM 834 O O . ARG A 1 104 ? 0.852 3.437 -7.731 1.00 95.94 104 ARG A O 1
ATOM 841 N N . HIS A 1 105 ? 0.355 5.113 -6.343 1.00 95.19 105 HIS A N 1
ATOM 842 C CA . HIS A 1 105 ? -0.219 5.935 -7.405 1.00 95.19 105 HIS A CA 1
ATOM 843 C C . HIS A 1 105 ? 0.832 6.381 -8.419 1.00 95.19 105 HIS A C 1
ATOM 845 O O . HIS A 1 105 ? 0.525 6.402 -9.609 1.00 95.19 105 HIS A O 1
ATOM 851 N N . ALA A 1 106 ? 2.043 6.727 -7.980 1.00 95.31 106 ALA A N 1
ATOM 852 C CA . ALA A 1 106 ? 3.134 7.015 -8.902 1.00 95.31 106 ALA A CA 1
ATOM 853 C C . ALA A 1 106 ? 3.534 5.760 -9.687 1.00 95.31 106 ALA A C 1
ATOM 855 O O . ALA A 1 106 ? 3.519 5.808 -10.911 1.00 95.31 106 ALA A O 1
ATOM 856 N N . VAL A 1 107 ? 3.759 4.621 -9.026 1.00 96.06 107 VAL A N 1
ATOM 857 C CA . VAL A 1 107 ? 4.158 3.369 -9.699 1.00 96.06 107 VAL A CA 1
ATOM 858 C C . VAL A 1 107 ? 3.150 2.906 -10.762 1.00 96.06 107 VAL A C 1
ATOM 860 O O . VAL A 1 107 ? 3.545 2.449 -11.829 1.00 96.06 107 VAL A O 1
ATOM 863 N N . VAL A 1 108 ? 1.844 3.025 -10.499 1.00 94.44 108 VAL A N 1
ATOM 864 C CA . VAL A 1 108 ? 0.801 2.472 -11.390 1.00 94.44 108 VAL A CA 1
ATOM 865 C C . VAL A 1 108 ? 0.266 3.490 -12.407 1.00 94.44 108 VAL A C 1
ATOM 867 O O . VAL A 1 108 ? -0.212 3.099 -13.471 1.00 94.44 108 VAL A O 1
ATOM 870 N N . HIS A 1 109 ? 0.303 4.790 -12.098 1.00 93.19 109 HIS A N 1
ATOM 871 C CA . HIS A 1 109 ? -0.308 5.833 -12.940 1.00 93.19 109 HIS A CA 1
ATOM 872 C C . HIS A 1 109 ? 0.655 6.946 -13.367 1.00 93.19 109 HIS A C 1
ATOM 874 O O . HIS A 1 109 ? 0.256 7.844 -14.110 1.00 93.19 109 HIS A O 1
ATOM 880 N N . GLY A 1 110 ? 1.893 6.939 -12.876 1.00 93.75 110 GLY A N 1
ATOM 881 C CA . GLY A 1 110 ? 2.901 7.933 -13.213 1.00 93.75 110 GLY A CA 1
ATOM 882 C C . GLY A 1 110 ? 3.470 7.750 -14.617 1.00 93.75 110 GLY A C 1
ATOM 883 O O . GLY A 1 110 ? 3.405 6.679 -15.220 1.00 93.75 110 GLY A O 1
ATOM 884 N N . ALA A 1 111 ? 4.070 8.819 -15.131 1.00 93.62 111 ALA A N 1
ATOM 885 C CA . ALA A 1 111 ? 4.906 8.752 -16.315 1.00 93.62 111 ALA A CA 1
ATOM 886 C C . ALA A 1 111 ? 6.218 8.045 -15.959 1.00 93.62 111 ALA A C 1
ATOM 888 O O . ALA A 1 111 ? 6.909 8.442 -15.022 1.00 93.62 111 ALA A O 1
ATOM 889 N N . MET A 1 112 ? 6.551 7.001 -16.708 1.00 93.25 112 MET A N 1
ATOM 890 C CA . MET A 1 112 ? 7.789 6.254 -16.533 1.00 93.25 112 MET A CA 1
ATOM 891 C C . MET A 1 112 ? 8.971 7.046 -17.101 1.00 93.25 112 MET A C 1
ATOM 893 O O . MET A 1 112 ? 8.960 7.438 -18.269 1.00 93.25 112 MET A O 1
ATOM 897 N N . LEU A 1 113 ? 10.013 7.212 -16.294 1.00 92.44 113 LEU A N 1
ATOM 898 C CA . LEU A 1 113 ? 11.334 7.644 -16.722 1.00 92.44 113 LEU A CA 1
ATOM 899 C C . LEU A 1 113 ? 12.268 6.436 -16.724 1.00 92.44 113 LEU A C 1
ATOM 901 O O . LEU A 1 113 ? 12.587 5.871 -15.677 1.00 92.44 113 LEU A O 1
ATOM 905 N N . ALA A 1 114 ? 12.675 6.032 -17.925 1.00 91.94 114 ALA A N 1
ATOM 906 C CA . ALA A 1 114 ? 13.603 4.930 -18.114 1.00 91.94 114 ALA A CA 1
ATOM 907 C C . ALA A 1 114 ? 14.986 5.293 -17.559 1.00 91.94 114 ALA A C 1
ATOM 909 O O . ALA A 1 114 ? 15.512 6.372 -17.835 1.00 91.94 114 ALA A O 1
ATOM 910 N N . SER A 1 115 ? 15.588 4.370 -16.817 1.00 89.44 115 SER A N 1
ATOM 911 C CA . SER A 1 115 ? 16.952 4.495 -16.311 1.00 89.44 115 SER A CA 1
ATOM 912 C C . SER A 1 115 ? 17.520 3.097 -16.073 1.00 89.44 115 SER A C 1
ATOM 914 O O . SER A 1 115 ? 16.852 2.288 -15.433 1.00 89.44 115 SER A O 1
ATOM 916 N N . PRO A 1 116 ? 18.740 2.785 -16.546 1.00 79.81 116 PRO A N 1
ATOM 917 C CA . PRO A 1 116 ? 19.342 1.470 -16.330 1.00 79.81 116 PRO A CA 1
ATOM 918 C C 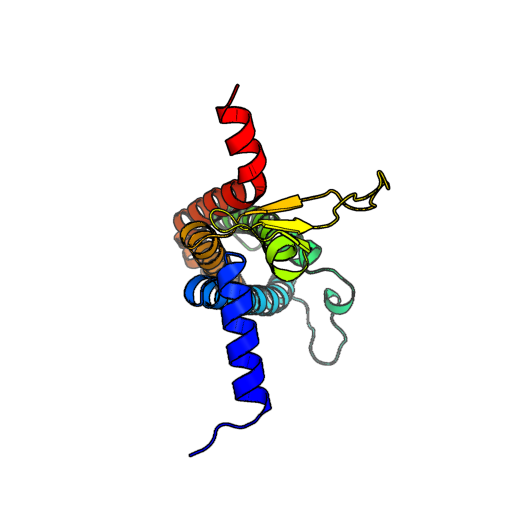. PRO A 1 116 ? 19.607 1.138 -14.857 1.00 79.81 116 PRO A C 1
ATOM 920 O O . PRO A 1 116 ? 19.708 -0.035 -14.513 1.00 79.81 116 PRO A O 1
ATOM 923 N N . THR A 1 117 ? 19.772 2.153 -14.004 1.00 80.56 117 THR A N 1
ATOM 924 C CA . THR A 1 117 ? 20.196 1.981 -12.605 1.00 80.56 117 THR A CA 1
ATOM 925 C C . THR A 1 117 ? 19.101 2.296 -11.601 1.00 80.56 117 THR A C 1
ATOM 927 O O . THR A 1 117 ? 19.053 1.678 -10.545 1.00 80.56 117 THR A O 1
ATOM 930 N N . MET A 1 118 ? 18.243 3.265 -11.911 1.00 84.69 118 MET A N 1
ATOM 931 C CA . MET A 1 118 ? 17.233 3.758 -10.981 1.00 84.69 118 MET A CA 1
ATOM 932 C C . MET A 1 118 ? 16.039 4.293 -11.771 1.00 84.69 118 MET A C 1
ATOM 934 O O . MET A 1 118 ? 15.915 5.508 -11.954 1.00 84.69 118 MET A O 1
ATOM 938 N N . PRO A 1 119 ? 15.215 3.403 -12.346 1.00 92.06 119 PRO A N 1
ATOM 939 C CA . PRO A 1 119 ? 13.981 3.816 -12.996 1.00 92.06 119 PRO A CA 1
ATOM 940 C C . PRO A 1 119 ? 13.057 4.512 -11.992 1.00 92.06 119 PRO A C 1
ATOM 942 O O . PRO A 1 119 ? 13.043 4.204 -10.796 1.00 92.06 119 PRO A O 1
ATOM 945 N N . THR A 1 120 ? 12.266 5.452 -12.498 1.00 93.56 120 THR A N 1
ATOM 946 C CA . THR A 1 120 ? 11.393 6.285 -11.670 1.00 93.56 120 THR A CA 1
ATOM 947 C C . THR A 1 120 ? 10.053 6.471 -12.357 1.00 93.56 120 THR A C 1
ATOM 949 O O . THR A 1 120 ? 9.982 6.626 -13.575 1.00 93.56 120 THR A O 1
ATOM 952 N N . PHE A 1 121 ? 8.978 6.515 -11.580 1.00 95.06 121 PHE A N 1
ATOM 953 C CA . PHE A 1 121 ? 7.687 7.002 -12.047 1.00 95.06 121 PHE A CA 1
ATOM 954 C C . PHE A 1 121 ? 7.411 8.385 -11.484 1.00 95.06 121 PHE A C 1
ATOM 956 O O . PHE A 1 121 ? 7.597 8.596 -10.294 1.00 95.06 121 PHE A O 1
ATOM 963 N N . ILE A 1 122 ? 6.910 9.308 -12.305 1.00 93.19 122 ILE A N 1
ATOM 964 C CA . ILE A 1 122 ? 6.513 10.646 -11.858 1.00 93.19 122 ILE A CA 1
ATOM 965 C C . ILE A 1 122 ? 5.013 10.831 -12.051 1.00 93.19 122 ILE A C 1
ATOM 967 O O . ILE A 1 122 ? 4.489 10.790 -13.166 1.00 93.19 122 ILE A O 1
ATOM 971 N N . ARG A 1 123 ? 4.302 11.077 -10.954 1.00 93.19 123 ARG A N 1
ATOM 972 C CA . ARG A 1 123 ? 2.890 11.459 -10.951 1.00 93.19 123 ARG A CA 1
ATOM 973 C C . ARG A 1 123 ? 2.760 12.972 -11.064 1.00 93.19 123 ARG A C 1
ATOM 975 O O . ARG A 1 123 ? 3.443 13.696 -10.358 1.00 93.19 123 ARG A O 1
ATOM 982 N N . ASN A 1 124 ? 1.808 13.439 -11.873 1.00 91.06 124 ASN A N 1
ATOM 983 C CA . ASN A 1 124 ? 1.528 14.864 -12.113 1.00 91.06 124 ASN A CA 1
ATOM 984 C C . ASN A 1 124 ? 2.771 15.713 -12.476 1.00 91.06 124 ASN A C 1
ATOM 986 O O . ASN A 1 124 ? 2.928 16.801 -11.919 1.00 91.06 124 ASN A O 1
ATOM 990 N N . PRO A 1 125 ? 3.643 15.259 -13.395 1.00 90.62 125 PRO A N 1
ATOM 991 C CA . PRO A 1 125 ? 4.781 16.062 -13.829 1.00 90.62 125 PRO A CA 1
ATOM 992 C C . PRO A 1 125 ? 4.317 17.392 -14.443 1.00 90.62 125 PRO A C 1
ATOM 994 O O . PRO A 1 125 ? 3.261 17.466 -15.086 1.00 90.62 125 PRO A O 1
ATOM 997 N N . ALA A 1 126 ? 5.115 18.439 -14.238 1.00 89.19 126 ALA A N 1
ATOM 998 C CA . ALA A 1 126 ? 4.968 19.725 -14.909 1.00 89.19 126 ALA A CA 1
ATOM 999 C C . ALA A 1 126 ? 6.009 19.808 -16.035 1.00 89.19 126 ALA A C 1
ATOM 1001 O O . ALA A 1 126 ? 7.185 20.043 -15.772 1.00 89.19 126 ALA A O 1
ATOM 1002 N N . TRP A 1 127 ? 5.601 19.552 -17.277 1.00 87.81 127 TRP A N 1
ATOM 1003 C CA . TRP A 1 127 ? 6.533 19.429 -18.408 1.00 87.81 127 TRP A CA 1
ATOM 1004 C C . TRP A 1 127 ? 6.904 20.774 -19.036 1.00 87.81 127 TRP A C 1
ATOM 1006 O O . TRP A 1 127 ? 7.981 20.921 -19.607 1.00 87.81 127 TRP A O 1
ATOM 1016 N N . HIS A 1 128 ? 6.005 21.751 -18.941 1.00 91.94 128 HIS A N 1
ATOM 1017 C CA . HIS A 1 128 ? 6.086 23.040 -19.623 1.00 91.94 128 HIS A CA 1
ATOM 1018 C C . HIS A 1 128 ? 5.813 24.217 -18.672 1.00 91.94 128 HIS A C 1
ATOM 1020 O O . HIS A 1 128 ? 5.447 25.303 -19.116 1.00 91.94 128 HIS A O 1
ATOM 1026 N N . GLY A 1 129 ? 5.973 24.009 -17.361 1.00 89.25 129 GLY A N 1
ATOM 1027 C CA . GLY A 1 129 ? 5.704 25.026 -16.338 1.00 89.25 129 GLY A CA 1
ATOM 1028 C C . GLY A 1 129 ? 4.221 25.198 -15.995 1.00 89.25 129 GLY A C 1
ATOM 1029 O O . GLY A 1 129 ? 3.848 26.163 -15.330 1.00 89.25 129 GLY A O 1
ATOM 1030 N N . GLU A 1 130 ? 3.358 24.279 -16.431 1.00 94.75 130 GLU A N 1
ATOM 1031 C CA . GLU A 1 130 ? 1.945 24.283 -16.080 1.00 94.75 130 GLU A CA 1
ATOM 1032 C C . GLU A 1 130 ? 1.723 24.042 -14.581 1.00 94.75 130 GLU A C 1
ATOM 1034 O O . GLU A 1 130 ? 2.343 23.180 -13.957 1.00 94.75 130 GLU A O 1
ATOM 1039 N N . VAL A 1 131 ? 0.767 24.767 -13.998 1.00 90.62 131 VAL A N 1
ATOM 1040 C CA . VAL A 1 131 ? 0.369 24.567 -12.602 1.00 90.62 131 VAL A CA 1
ATOM 1041 C C . VAL A 1 131 ? -0.604 23.392 -12.524 1.00 90.62 131 VAL A C 1
ATOM 1043 O O . VAL A 1 131 ? -1.711 23.431 -13.065 1.00 90.62 131 VAL A O 1
ATOM 1046 N N . ARG A 1 132 ? -0.197 22.317 -11.845 1.00 89.38 132 ARG A N 1
ATOM 1047 C CA . ARG A 1 132 ? -1.027 21.123 -11.649 1.00 89.38 132 ARG A CA 1
ATOM 1048 C C . ARG A 1 132 ? -1.944 21.284 -10.436 1.00 89.38 132 ARG A C 1
ATOM 1050 O O . ARG A 1 132 ? -1.546 21.807 -9.403 1.00 89.38 132 ARG A O 1
ATOM 1057 N N . LYS A 1 133 ? -3.168 20.747 -10.531 1.00 91.00 133 LYS A N 1
ATOM 1058 C CA . LYS A 1 133 ? -4.122 20.699 -9.401 1.00 91.00 133 LYS A CA 1
ATOM 1059 C C . LYS A 1 133 ? -3.590 19.882 -8.215 1.00 91.00 133 LYS A C 1
ATOM 1061 O O . LYS A 1 133 ? -3.954 20.144 -7.075 1.00 91.00 133 LYS A O 1
ATOM 1066 N N . ARG A 1 134 ? -2.805 18.840 -8.495 1.00 87.31 134 ARG A N 1
ATOM 1067 C CA . ARG A 1 134 ? -2.218 17.937 -7.499 1.00 87.31 134 ARG A CA 1
ATOM 1068 C C . ARG A 1 134 ? -0.694 18.055 -7.555 1.00 87.31 134 ARG A C 1
ATOM 1070 O O . ARG A 1 134 ? -0.178 18.235 -8.659 1.00 87.31 134 ARG A O 1
ATOM 1077 N N . PRO A 1 135 ? 0.006 17.917 -6.416 1.00 86.06 135 PRO A N 1
ATOM 1078 C CA . PRO A 1 135 ? 1.460 17.991 -6.389 1.00 86.06 135 PRO A CA 1
ATOM 1079 C C . PRO A 1 135 ? 2.089 16.868 -7.216 1.00 86.06 135 PRO A C 1
ATOM 1081 O O . PRO A 1 135 ? 1.508 15.779 -7.366 1.00 86.06 135 PRO A O 1
ATOM 1084 N N . SER A 1 136 ? 3.279 17.158 -7.739 1.00 87.62 136 SER A N 1
ATOM 1085 C CA . SER A 1 136 ? 4.143 16.141 -8.327 1.00 87.62 136 SER A CA 1
ATOM 1086 C C . SER A 1 136 ? 4.647 15.205 -7.232 1.00 87.62 136 SER A C 1
ATOM 1088 O O . SER A 1 136 ? 4.865 15.633 -6.099 1.00 87.62 136 SER A O 1
ATOM 1090 N N . HIS A 1 137 ? 4.796 13.931 -7.561 1.00 88.44 137 HIS A N 1
ATOM 1091 C CA . HIS A 1 137 ? 5.424 12.950 -6.685 1.00 88.44 137 HIS A CA 1
ATOM 1092 C C . HIS A 1 137 ? 6.121 11.912 -7.544 1.00 88.44 137 HIS A C 1
ATOM 1094 O O . HIS A 1 137 ? 5.518 11.385 -8.481 1.00 88.44 137 HIS A O 1
ATOM 1100 N N . ASP A 1 138 ? 7.368 11.632 -7.225 1.00 90.81 138 ASP A N 1
ATOM 1101 C CA . ASP A 1 138 ? 8.176 10.633 -7.881 1.00 90.81 138 ASP A CA 1
ATOM 1102 C C . ASP A 1 138 ? 8.381 9.404 -6.992 1.00 90.81 138 ASP A C 1
ATOM 1104 O O . ASP A 1 138 ? 8.432 9.485 -5.769 1.00 90.81 138 ASP A O 1
ATOM 1108 N N . ALA A 1 139 ? 8.453 8.247 -7.637 1.00 94.50 139 ALA A N 1
ATOM 1109 C CA . ALA A 1 139 ? 8.647 6.956 -7.006 1.00 94.50 139 ALA A CA 1
ATOM 1110 C C . ALA A 1 139 ? 9.784 6.234 -7.717 1.00 94.50 139 ALA A C 1
ATOM 1112 O O . ALA A 1 139 ? 9.632 5.789 -8.860 1.00 94.50 139 ALA A O 1
ATOM 1113 N N . HIS A 1 140 ? 10.918 6.120 -7.035 1.00 93.56 140 HIS A N 1
ATOM 1114 C CA . HIS A 1 140 ? 11.981 5.217 -7.449 1.00 93.56 140 HIS A CA 1
ATOM 1115 C C . HIS A 1 140 ? 11.519 3.771 -7.281 1.00 93.56 140 HIS A C 1
ATOM 1117 O O . HIS A 1 140 ? 10.781 3.436 -6.346 1.00 93.56 140 HIS A O 1
ATOM 1123 N N . VAL A 1 141 ? 11.945 2.912 -8.201 1.00 92.69 141 VAL A N 1
ATOM 1124 C CA . VAL A 1 141 ? 11.606 1.492 -8.166 1.00 92.69 141 VAL A CA 1
ATOM 1125 C C . VAL A 1 141 ? 12.855 0.648 -8.330 1.00 92.69 141 VAL A C 1
ATOM 1127 O O . VAL A 1 141 ? 13.591 0.750 -9.306 1.00 92.69 141 VAL A O 1
ATOM 1130 N N . ASP A 1 142 ? 13.055 -0.227 -7.360 1.00 93.06 142 ASP A N 1
ATOM 1131 C CA . ASP A 1 142 ? 13.994 -1.332 -7.414 1.00 93.06 142 ASP A CA 1
ATOM 1132 C C . ASP A 1 142 ? 13.409 -2.508 -6.621 1.00 93.06 142 ASP A C 1
ATOM 1134 O O . ASP A 1 142 ? 12.286 -2.447 -6.108 1.00 93.06 142 ASP A O 1
ATOM 1138 N N . ARG A 1 143 ? 14.164 -3.603 -6.539 1.00 94.94 143 ARG A N 1
ATOM 1139 C CA . ARG A 1 143 ? 13.738 -4.822 -5.842 1.00 94.94 143 ARG A CA 1
ATOM 1140 C C . ARG A 1 143 ? 13.391 -4.556 -4.375 1.00 94.94 143 ARG A C 1
ATOM 1142 O O . ARG A 1 143 ? 12.327 -4.974 -3.932 1.00 94.94 143 ARG A O 1
ATOM 1149 N N . ASN A 1 144 ? 14.257 -3.849 -3.654 1.00 95.44 144 ASN A N 1
ATOM 1150 C CA . ASN A 1 144 ? 14.113 -3.589 -2.227 1.00 95.44 144 ASN A CA 1
ATOM 1151 C C . ASN A 1 144 ? 12.960 -2.617 -1.945 1.00 95.44 144 ASN A C 1
ATOM 1153 O O . ASN A 1 144 ? 12.129 -2.890 -1.083 1.00 95.44 144 ASN A O 1
ATOM 1157 N N . LEU A 1 145 ? 12.858 -1.524 -2.708 1.00 96.62 145 LEU A N 1
ATOM 1158 C CA . LEU A 1 145 ? 11.765 -0.554 -2.567 1.00 96.62 145 LEU A CA 1
ATOM 1159 C C . LEU A 1 145 ? 10.401 -1.214 -2.803 1.00 96.62 145 LEU A C 1
ATOM 1161 O O . LEU A 1 145 ? 9.447 -1.001 -2.053 1.00 96.62 145 LEU A O 1
ATOM 1165 N N . LEU A 1 146 ? 10.308 -2.075 -3.816 1.00 97.81 146 LEU A N 1
ATOM 1166 C CA . LEU A 1 146 ? 9.073 -2.797 -4.088 1.00 97.81 146 LEU A CA 1
ATOM 1167 C C . LEU A 1 146 ? 8.783 -3.875 -3.035 1.00 97.81 146 LEU A C 1
ATOM 1169 O O . LEU A 1 146 ? 7.622 -4.035 -2.663 1.00 97.81 146 LEU A O 1
ATOM 1173 N N . ASP A 1 147 ? 9.794 -4.568 -2.506 1.00 98.44 147 ASP A N 1
ATOM 1174 C CA . ASP A 1 147 ? 9.615 -5.534 -1.413 1.00 98.44 147 ASP A CA 1
ATOM 1175 C C . ASP A 1 147 ? 9.095 -4.839 -0.136 1.00 98.44 147 ASP A C 1
ATOM 1177 O O . ASP A 1 147 ? 8.150 -5.326 0.493 1.00 98.44 147 ASP A O 1
ATOM 1181 N N . MET A 1 148 ? 9.606 -3.645 0.188 1.00 98.50 148 MET A N 1
ATOM 1182 C CA . MET A 1 148 ? 9.081 -2.798 1.270 1.00 98.50 148 MET A CA 1
ATOM 1183 C C . MET A 1 148 ? 7.623 -2.382 1.040 1.00 98.50 148 MET A C 1
ATOM 1185 O O . MET A 1 148 ? 6.803 -2.405 1.968 1.00 98.50 148 MET A O 1
ATOM 1189 N N . ALA A 1 149 ? 7.280 -2.008 -0.196 1.00 98.50 149 ALA A N 1
ATOM 1190 C CA . ALA A 1 149 ? 5.921 -1.630 -0.565 1.00 98.50 149 ALA A CA 1
ATOM 1191 C C . ALA A 1 149 ? 4.954 -2.818 -0.425 1.00 98.50 149 ALA A C 1
ATOM 1193 O O . ALA A 1 149 ? 3.848 -2.658 0.097 1.00 98.50 149 ALA A O 1
ATOM 1194 N N . ILE A 1 150 ? 5.380 -4.015 -0.840 1.00 98.75 150 ILE A N 1
ATOM 1195 C CA . ILE A 1 150 ? 4.598 -5.253 -0.736 1.00 98.75 150 ILE A CA 1
ATOM 1196 C C . ILE A 1 150 ? 4.392 -5.654 0.733 1.00 98.75 150 ILE A C 1
ATOM 1198 O O . ILE A 1 150 ? 3.247 -5.909 1.113 1.00 98.75 150 ILE A O 1
ATOM 1202 N N . ASP A 1 151 ? 5.438 -5.665 1.574 1.00 98.62 151 ASP A N 1
ATOM 1203 C CA . ASP A 1 151 ? 5.304 -5.991 3.013 1.00 98.62 151 ASP A CA 1
ATOM 1204 C C . ASP A 1 151 ? 4.367 -4.999 3.719 1.00 98.62 151 ASP A C 1
ATOM 1206 O O . ASP A 1 151 ? 3.488 -5.380 4.500 1.00 98.62 151 ASP A O 1
ATOM 1210 N N . SER A 1 152 ? 4.489 -3.711 3.381 1.00 98.75 152 SER A N 1
ATOM 1211 C CA . SER A 1 152 ? 3.599 -2.671 3.899 1.00 98.75 152 SER A CA 1
ATOM 1212 C C . SER A 1 152 ? 2.145 -2.914 3.481 1.00 98.75 152 SER A C 1
ATOM 1214 O O . SER A 1 152 ? 1.255 -2.914 4.333 1.00 98.75 152 SER A O 1
ATOM 1216 N N . ALA A 1 153 ? 1.883 -3.177 2.196 1.00 98.69 153 ALA A N 1
ATOM 1217 C CA . ALA A 1 153 ? 0.534 -3.441 1.691 1.00 98.69 153 ALA A CA 1
ATOM 1218 C C . ALA A 1 153 ? -0.081 -4.704 2.318 1.00 98.69 153 ALA A C 1
ATOM 1220 O O . ALA A 1 153 ? -1.262 -4.716 2.675 1.00 98.69 153 ALA A O 1
ATOM 1221 N N . TRP A 1 154 ? 0.721 -5.755 2.504 1.00 98.69 154 TRP A N 1
ATOM 1222 C CA . TRP A 1 154 ? 0.277 -6.986 3.151 1.00 98.69 154 TRP A CA 1
ATOM 1223 C C . TRP A 1 154 ? -0.065 -6.767 4.626 1.00 98.69 154 TRP A C 1
ATOM 1225 O O . TRP A 1 154 ? -1.128 -7.186 5.088 1.00 98.69 154 TRP A O 1
ATOM 1235 N N . THR A 1 155 ? 0.776 -6.028 5.351 1.00 98.69 155 THR A N 1
ATOM 1236 C CA . THR A 1 155 ? 0.500 -5.634 6.740 1.00 98.69 155 THR A CA 1
ATOM 1237 C C . THR A 1 155 ? -0.824 -4.869 6.843 1.00 98.69 155 THR A C 1
ATOM 1239 O O . THR A 1 155 ? -1.636 -5.134 7.730 1.00 98.69 155 THR A O 1
ATOM 1242 N N . LEU A 1 156 ? -1.097 -3.953 5.909 1.00 98.75 156 LEU A N 1
ATOM 1243 C CA . LEU A 1 156 ? -2.355 -3.202 5.868 1.00 98.75 156 LEU A CA 1
ATOM 1244 C C . LEU A 1 156 ? -3.571 -4.098 5.579 1.00 98.75 156 LEU A C 1
ATOM 1246 O O . LEU A 1 156 ? -4.622 -3.911 6.198 1.00 98.75 156 LEU A O 1
ATOM 1250 N N . CYS A 1 157 ? -3.431 -5.113 4.716 1.00 98.31 157 CYS A N 1
ATOM 1251 C CA . CYS A 1 157 ? -4.464 -6.140 4.530 1.00 98.31 157 CYS A CA 1
ATOM 1252 C C . CYS A 1 157 ? -4.787 -6.848 5.850 1.00 98.31 157 CYS A C 1
ATOM 1254 O O . CYS A 1 157 ? -5.960 -7.005 6.198 1.00 98.31 157 CYS A O 1
ATOM 1256 N N . GLN A 1 158 ? -3.754 -7.256 6.593 1.00 98.31 158 GLN A N 1
ATOM 1257 C CA . GLN A 1 158 ? -3.919 -7.931 7.879 1.00 98.31 158 GLN A CA 1
ATOM 1258 C C . GLN A 1 158 ? -4.627 -7.033 8.895 1.00 98.31 158 GLN A C 1
ATOM 1260 O O . GLN A 1 158 ? -5.532 -7.505 9.584 1.00 98.31 158 GLN A O 1
ATOM 1265 N N . VAL A 1 159 ? -4.285 -5.741 8.952 1.00 98.31 159 VAL A N 1
ATOM 1266 C CA . VAL A 1 159 ? -4.984 -4.767 9.806 1.00 98.31 159 VAL A CA 1
ATOM 1267 C C . VAL A 1 159 ? -6.466 -4.682 9.449 1.00 98.31 159 VAL A C 1
ATOM 1269 O O . VAL A 1 159 ? -7.294 -4.804 10.348 1.00 98.31 159 VAL A O 1
ATOM 1272 N N . ALA A 1 160 ? -6.813 -4.516 8.168 1.00 98.19 160 ALA A N 1
ATOM 1273 C CA . ALA A 1 160 ? -8.208 -4.406 7.736 1.00 98.19 160 ALA A CA 1
ATOM 1274 C C . ALA A 1 160 ? -9.016 -5.654 8.132 1.00 98.19 160 ALA A C 1
ATOM 1276 O O . ALA A 1 160 ? -10.017 -5.562 8.843 1.00 98.19 160 ALA A O 1
ATOM 1277 N N . VAL A 1 161 ? -8.526 -6.844 7.771 1.00 97.44 161 VAL A N 1
ATOM 1278 C CA . VAL A 1 161 ? -9.196 -8.114 8.091 1.00 97.44 161 VAL A CA 1
ATOM 1279 C C . VAL A 1 161 ? -9.342 -8.312 9.603 1.00 97.44 161 VAL A C 1
ATOM 1281 O O . VAL A 1 161 ? -10.413 -8.705 10.068 1.00 97.44 161 VAL A O 1
ATOM 1284 N N . THR A 1 162 ? -8.298 -8.002 10.374 1.00 97.25 162 THR A N 1
ATOM 1285 C CA . THR A 1 162 ? -8.305 -8.145 11.837 1.00 97.25 162 THR A CA 1
ATOM 1286 C C . THR A 1 162 ? -9.272 -7.160 12.491 1.00 97.25 162 THR A C 1
ATOM 1288 O O . THR A 1 162 ? -10.031 -7.543 13.378 1.00 97.25 162 THR A O 1
ATOM 1291 N N . ALA A 1 163 ? -9.306 -5.908 12.028 1.00 96.88 163 ALA A N 1
ATOM 1292 C CA . ALA A 1 163 ? -10.230 -4.890 12.521 1.00 96.88 163 ALA A CA 1
ATOM 1293 C C . ALA A 1 163 ? -11.694 -5.251 12.234 1.00 96.88 163 ALA A C 1
ATOM 1295 O O . ALA A 1 163 ? -12.549 -5.108 13.109 1.00 96.88 163 ALA A O 1
ATOM 1296 N N . ARG A 1 164 ? -11.981 -5.784 11.039 1.00 96.50 164 ARG A N 1
ATOM 1297 C CA . ARG A 1 164 ? -13.309 -6.308 10.693 1.00 96.50 164 ARG A CA 1
ATOM 1298 C C . ARG A 1 164 ? -13.696 -7.478 11.595 1.00 96.50 164 ARG A C 1
ATOM 1300 O O . ARG A 1 164 ? -14.798 -7.486 12.132 1.00 96.50 164 ARG A O 1
ATOM 1307 N N . GLY A 1 165 ? -12.784 -8.430 11.805 1.00 95.75 165 GLY A N 1
ATOM 1308 C CA . GLY A 1 165 ? -12.993 -9.553 12.724 1.00 95.75 165 GLY A CA 1
ATOM 1309 C C . GLY A 1 165 ? -13.301 -9.091 14.151 1.00 95.75 165 GLY A C 1
ATOM 1310 O O . GLY A 1 165 ? -14.258 -9.567 14.754 1.00 95.75 165 GLY A O 1
ATOM 1311 N N . ALA A 1 166 ? -12.570 -8.087 14.642 1.00 95.50 166 ALA A N 1
ATOM 1312 C CA . ALA A 1 166 ? -12.780 -7.494 15.961 1.00 95.50 166 ALA A CA 1
ATOM 1313 C C . ALA A 1 166 ? -14.131 -6.768 16.119 1.00 95.50 166 ALA A C 1
ATOM 1315 O O . ALA A 1 166 ? -14.570 -6.531 17.242 1.00 95.50 166 ALA A O 1
ATOM 1316 N N . CYS A 1 167 ? -14.798 -6.399 15.017 1.00 93.75 167 CYS A N 1
ATOM 1317 C CA . CYS A 1 167 ? -16.162 -5.868 15.066 1.00 93.75 167 CYS A CA 1
ATOM 1318 C C . CYS A 1 167 ? -17.209 -6.966 15.316 1.00 93.75 167 CYS A C 1
ATOM 1320 O O . CYS A 1 167 ? -18.252 -6.667 15.889 1.00 93.75 167 CYS A O 1
ATOM 1322 N N . ALA A 1 168 ? -16.944 -8.205 14.887 1.00 89.38 168 ALA A N 1
ATOM 1323 C CA . ALA A 1 168 ? -17.845 -9.346 15.061 1.00 89.38 168 ALA A CA 1
ATOM 1324 C C . ALA A 1 168 ? -17.585 -10.109 16.373 1.00 89.38 168 ALA A C 1
ATOM 1326 O O . ALA A 1 168 ? -18.525 -10.508 17.053 1.00 89.38 168 ALA A O 1
ATOM 1327 N N . ASP A 1 169 ? -16.314 -10.285 16.741 1.00 87.50 169 ASP A N 1
ATOM 1328 C CA . ASP A 1 169 ? -15.869 -10.867 18.010 1.00 87.50 169 ASP A CA 1
ATOM 1329 C C . ASP A 1 169 ? -14.914 -9.859 18.675 1.00 87.50 169 ASP A C 1
ATOM 1331 O O . ASP A 1 169 ? -13.797 -9.716 18.175 1.00 87.50 169 ASP A O 1
ATOM 1335 N N . PRO A 1 170 ? -15.310 -9.142 19.751 1.00 77.81 170 PRO A N 1
ATOM 1336 C CA . PRO A 1 170 ? -14.569 -8.022 20.367 1.00 77.81 170 PRO A CA 1
ATOM 1337 C C . PRO A 1 170 ? -13.182 -8.331 20.970 1.00 77.81 170 PRO A C 1
ATOM 1339 O O . PRO A 1 170 ? -12.739 -7.686 21.921 1.00 77.81 170 PRO A O 1
ATOM 1342 N N . LYS A 1 171 ? -12.446 -9.303 20.432 1.00 83.69 171 LYS A N 1
ATOM 1343 C CA . LYS A 1 171 ? -11.067 -9.646 20.783 1.00 83.69 171 LYS A CA 1
ATOM 1344 C C . LYS A 1 171 ? -10.083 -8.719 20.080 1.00 83.69 171 LYS A C 1
ATOM 1346 O O . LYS A 1 171 ? -9.426 -9.069 19.097 1.00 83.69 171 LYS A O 1
ATOM 1351 N N . THR A 1 172 ? -9.919 -7.529 20.643 1.00 83.94 172 THR A N 1
ATOM 1352 C CA . THR A 1 172 ? -9.012 -6.497 20.117 1.00 83.94 172 THR A CA 1
ATOM 1353 C C . THR A 1 172 ? -7.528 -6.787 20.365 1.00 83.94 172 THR A C 1
ATOM 1355 O O . THR A 1 172 ? -6.676 -6.060 19.859 1.00 83.94 172 THR A O 1
ATOM 1358 N N . SER A 1 173 ? -7.185 -7.840 21.118 1.00 85.62 173 SER A N 1
ATOM 1359 C CA . SER A 1 173 ? -5.796 -8.288 21.326 1.00 85.62 173 SER A CA 1
ATOM 1360 C C . SER A 1 173 ? -5.090 -8.631 20.012 1.00 85.62 173 SER A C 1
ATOM 1362 O O . SER A 1 173 ? -3.897 -8.377 19.866 1.00 85.62 173 SER A O 1
ATOM 1364 N N . SER A 1 174 ? -5.846 -9.131 19.033 1.00 89.94 174 SER A N 1
ATOM 1365 C CA . SER A 1 174 ? -5.377 -9.401 17.674 1.00 89.94 174 SER A CA 1
ATOM 1366 C C . SER A 1 174 ? -4.894 -8.127 16.970 1.00 89.94 174 SER A C 1
ATOM 1368 O O . SER A 1 174 ? -3.782 -8.109 16.449 1.00 89.94 174 SER A O 1
ATOM 1370 N N . ILE A 1 175 ? -5.651 -7.026 17.051 1.00 94.31 175 ILE A N 1
ATOM 1371 C CA . ILE A 1 175 ? -5.228 -5.715 16.528 1.00 94.31 175 ILE A CA 1
ATOM 1372 C C . ILE A 1 175 ? -3.965 -5.247 17.255 1.00 94.31 175 ILE A C 1
ATOM 1374 O O . ILE A 1 175 ? -3.006 -4.823 16.615 1.00 94.31 175 ILE A O 1
ATOM 1378 N N . VAL A 1 176 ? -3.938 -5.358 18.589 1.00 95.75 176 VAL A N 1
ATOM 1379 C CA . VAL A 1 176 ? -2.794 -4.918 19.405 1.00 95.75 176 VAL A CA 1
ATOM 1380 C C . VAL A 1 176 ? -1.505 -5.659 19.045 1.00 95.75 176 VAL A C 1
ATOM 1382 O O . VAL A 1 176 ? -0.433 -5.052 19.011 1.00 95.75 176 VAL A O 1
ATOM 1385 N N . SER A 1 177 ? -1.606 -6.945 18.704 1.00 96.38 177 SER A N 1
ATOM 1386 C CA . SER A 1 177 ? -0.460 -7.765 18.299 1.00 96.38 177 SER A CA 1
ATOM 1387 C C . SER A 1 177 ? 0.225 -7.281 17.012 1.00 96.38 177 SER A C 1
ATOM 1389 O O . SER A 1 177 ? 1.413 -7.529 16.821 1.00 96.38 177 SER A O 1
ATOM 1391 N N . LEU A 1 178 ? -0.475 -6.511 16.169 1.00 97.50 178 LEU A N 1
ATOM 1392 C CA . LEU A 1 178 ? 0.064 -5.984 14.912 1.00 97.50 178 LEU A CA 1
ATOM 1393 C C . LEU A 1 178 ? 0.947 -4.741 15.094 1.00 97.50 178 LEU A C 1
ATOM 1395 O O . LEU A 1 178 ? 1.494 -4.240 14.113 1.00 97.50 178 LEU A O 1
ATOM 1399 N N . LYS A 1 179 ? 1.121 -4.230 16.321 1.00 98.00 179 LYS A N 1
ATOM 1400 C CA . LYS A 1 179 ? 1.832 -2.968 16.588 1.00 98.00 179 LYS A CA 1
ATOM 1401 C C . LYS A 1 179 ? 3.208 -2.880 15.917 1.00 98.00 179 LYS A C 1
ATOM 1403 O O . LYS A 1 179 ? 3.503 -1.873 15.280 1.00 98.00 179 LYS A O 1
ATOM 1408 N N . SER A 1 180 ? 4.050 -3.905 16.061 1.00 97.88 180 SER A N 1
ATOM 1409 C CA . SER A 1 180 ? 5.407 -3.915 15.490 1.00 97.88 180 SER A CA 1
ATOM 1410 C C . SER A 1 180 ? 5.388 -3.935 13.960 1.00 97.88 180 SER A C 1
ATOM 1412 O O . SER A 1 180 ? 6.155 -3.215 13.325 1.00 97.88 180 SER A O 1
ATOM 1414 N N . HIS A 1 181 ? 4.476 -4.710 13.371 1.00 98.06 181 HIS A N 1
ATOM 1415 C CA . HIS A 1 181 ? 4.287 -4.793 11.926 1.00 98.06 181 HIS A CA 1
ATOM 1416 C C . HIS A 1 181 ? 3.828 -3.452 11.349 1.00 98.06 181 HIS A C 1
ATOM 1418 O O . HIS A 1 181 ? 4.421 -2.958 10.396 1.00 98.06 181 HIS A O 1
ATOM 1424 N N . VAL A 1 182 ? 2.832 -2.815 11.971 1.00 98.44 182 VAL A N 1
ATOM 1425 C CA . VAL A 1 182 ? 2.313 -1.512 11.531 1.00 98.44 182 VAL A CA 1
ATOM 1426 C C . VAL A 1 182 ? 3.355 -0.408 11.697 1.00 98.44 182 VAL A C 1
ATOM 1428 O O . VAL A 1 182 ? 3.487 0.432 10.811 1.00 98.44 182 VAL A O 1
ATOM 1431 N N . ALA A 1 183 ? 4.140 -0.425 12.777 1.00 98.25 183 ALA A N 1
ATOM 1432 C CA . ALA A 1 183 ? 5.244 0.517 12.955 1.00 98.25 183 ALA A CA 1
ATOM 1433 C C . ALA A 1 183 ? 6.304 0.369 11.851 1.00 98.25 183 ALA A C 1
ATOM 1435 O O . ALA A 1 183 ? 6.748 1.370 11.287 1.00 98.25 183 ALA A O 1
ATOM 1436 N N . ARG A 1 184 ? 6.657 -0.870 11.485 1.00 98.25 184 ARG A N 1
ATOM 1437 C CA . ARG A 1 184 ? 7.574 -1.138 10.370 1.00 98.25 184 ARG A CA 1
ATOM 1438 C C . ARG A 1 184 ? 6.987 -0.676 9.035 1.00 98.25 184 ARG A C 1
ATOM 1440 O O . ARG A 1 184 ? 7.655 0.054 8.313 1.00 98.25 184 ARG A O 1
ATOM 1447 N N . ALA A 1 185 ? 5.734 -1.025 8.740 1.00 98.38 185 ALA A N 1
ATOM 1448 C CA . ALA A 1 185 ? 5.032 -0.583 7.533 1.00 98.38 185 ALA A CA 1
ATOM 1449 C C . ALA A 1 185 ? 4.953 0.947 7.442 1.00 98.38 185 ALA A C 1
ATOM 1451 O O . ALA A 1 185 ? 5.127 1.517 6.370 1.00 98.38 185 ALA A O 1
ATOM 1452 N N . ARG A 1 186 ? 4.748 1.633 8.572 1.00 97.75 186 ARG A N 1
ATOM 1453 C CA . ARG A 1 186 ? 4.766 3.096 8.638 1.00 97.75 186 ARG A CA 1
ATOM 1454 C C . ARG A 1 186 ? 6.135 3.663 8.276 1.00 97.75 186 ARG A C 1
ATOM 1456 O O . ARG A 1 186 ? 6.182 4.619 7.509 1.00 97.75 186 ARG A O 1
ATOM 1463 N N . SER A 1 187 ? 7.209 3.087 8.813 1.00 97.12 187 SER A N 1
ATOM 1464 C CA . SER A 1 187 ? 8.582 3.497 8.499 1.00 97.12 187 SER A CA 1
ATOM 1465 C C . SER A 1 187 ? 8.889 3.307 7.013 1.00 97.12 187 SER A C 1
ATOM 1467 O O . SER A 1 187 ? 9.286 4.256 6.348 1.00 97.12 187 SER A O 1
ATOM 1469 N N . MET A 1 188 ? 8.617 2.113 6.479 1.00 97.81 188 MET A N 1
ATOM 1470 C CA . MET A 1 188 ? 8.864 1.774 5.073 1.00 97.81 188 MET A CA 1
ATOM 1471 C C . MET A 1 188 ? 8.041 2.645 4.117 1.00 97.81 188 MET A C 1
ATOM 1473 O O . MET A 1 188 ? 8.580 3.199 3.166 1.00 97.81 188 MET A O 1
ATOM 1477 N N . ALA A 1 189 ? 6.743 2.831 4.376 1.00 96.44 189 ALA A N 1
ATOM 1478 C CA . ALA A 1 189 ? 5.897 3.693 3.551 1.00 96.44 189 ALA A CA 1
ATOM 1479 C C . ALA A 1 189 ? 6.357 5.160 3.573 1.00 96.44 189 ALA A C 1
ATOM 1481 O O . ALA A 1 189 ? 6.251 5.853 2.562 1.00 96.44 189 ALA A O 1
ATOM 1482 N N . ASN A 1 190 ? 6.872 5.634 4.711 1.00 93.69 190 ASN A N 1
ATOM 1483 C CA . ASN A 1 190 ? 7.406 6.985 4.820 1.00 93.69 190 ASN A CA 1
ATOM 1484 C C . ASN A 1 190 ? 8.699 7.154 4.009 1.00 93.69 190 ASN A C 1
ATOM 1486 O O . ASN A 1 190 ? 8.817 8.128 3.270 1.00 93.69 190 ASN A O 1
ATOM 1490 N N . GLU A 1 191 ? 9.609 6.181 4.079 1.00 94.19 191 GLU A N 1
ATOM 1491 C CA . GLU A 1 191 ? 10.823 6.143 3.259 1.00 94.19 191 GLU A CA 1
ATOM 1492 C C . GLU A 1 191 ? 10.482 6.144 1.764 1.00 94.19 191 GLU A C 1
ATOM 1494 O O . GLU A 1 191 ? 10.935 7.018 1.031 1.00 94.19 191 GLU A O 1
ATOM 1499 N N . LEU A 1 192 ? 9.586 5.254 1.324 1.00 94.50 192 LEU A N 1
ATOM 1500 C CA . LEU A 1 192 ? 9.136 5.172 -0.071 1.00 94.50 192 LEU A CA 1
ATOM 1501 C C . LEU A 1 192 ? 8.565 6.493 -0.595 1.00 94.50 192 LEU A C 1
ATOM 1503 O O . LEU A 1 192 ? 8.781 6.853 -1.751 1.00 94.50 192 LEU A O 1
ATOM 1507 N N . ARG A 1 193 ? 7.834 7.225 0.250 1.00 88.19 193 ARG A N 1
ATOM 1508 C CA . ARG A 1 193 ? 7.232 8.511 -0.114 1.00 88.19 193 ARG A CA 1
ATOM 1509 C C . ARG A 1 193 ? 8.255 9.643 -0.219 1.00 88.19 193 ARG A C 1
ATOM 1511 O O . ARG A 1 193 ? 8.035 10.585 -0.980 1.00 88.19 193 ARG A O 1
ATOM 1518 N N . HIS A 1 194 ? 9.317 9.600 0.577 1.00 85.12 194 HIS A N 1
ATOM 1519 C CA . HIS A 1 194 ? 10.237 10.725 0.749 1.00 85.12 194 HIS A CA 1
ATOM 1520 C C . HIS A 1 194 ? 11.649 10.454 0.236 1.00 85.12 194 HIS A C 1
ATOM 1522 O O . HIS A 1 194 ? 12.499 11.330 0.363 1.00 85.12 194 HIS A O 1
ATOM 1528 N N . LEU A 1 195 ? 11.894 9.298 -0.385 1.00 83.69 195 LEU A N 1
ATOM 1529 C CA . LEU A 1 195 ? 13.225 8.867 -0.804 1.00 83.69 195 LEU A CA 1
ATOM 1530 C C . LEU A 1 195 ? 13.981 9.931 -1.614 1.00 83.69 195 LEU A C 1
ATOM 1532 O O . LEU A 1 195 ? 15.146 10.186 -1.345 1.00 83.69 195 LEU A O 1
ATOM 1536 N N . THR A 1 196 ? 13.322 10.612 -2.549 1.00 76.25 196 THR A N 1
ATOM 1537 C CA . THR A 1 196 ? 13.949 11.667 -3.363 1.00 76.25 196 THR A CA 1
ATOM 1538 C C . THR A 1 196 ? 14.414 12.862 -2.536 1.00 76.25 196 THR A C 1
ATOM 1540 O O . THR A 1 196 ? 15.491 13.408 -2.779 1.00 76.25 196 THR A O 1
ATOM 1543 N N . VAL A 1 197 ? 13.610 13.263 -1.546 1.00 72.44 197 VAL A N 1
ATOM 1544 C CA . VAL A 1 197 ? 13.973 14.325 -0.599 1.00 72.44 197 VAL A CA 1
ATOM 1545 C C . VAL A 1 197 ? 15.143 13.858 0.264 1.00 72.44 197 VAL A C 1
ATOM 1547 O O . VAL A 1 197 ? 16.135 14.568 0.351 1.00 72.44 197 VAL A O 1
ATOM 1550 N N . LEU A 1 198 ? 15.088 12.632 0.791 1.00 72.00 198 LEU A N 1
ATOM 1551 C CA . LEU A 1 198 ? 16.154 12.053 1.615 1.00 72.00 198 LEU A CA 1
ATOM 1552 C C . LEU A 1 198 ? 17.496 11.981 0.863 1.00 72.00 198 LEU A C 1
ATOM 1554 O O . LEU A 1 198 ? 18.512 12.435 1.376 1.00 72.00 198 LEU A O 1
ATOM 1558 N N . ILE A 1 199 ? 17.494 11.504 -0.387 1.00 70.75 199 ILE A N 1
ATOM 1559 C CA . ILE A 1 199 ? 18.698 11.437 -1.237 1.00 70.75 199 ILE A CA 1
ATOM 1560 C C . ILE A 1 199 ? 19.259 12.836 -1.546 1.00 70.75 199 ILE A C 1
ATOM 1562 O O . ILE A 1 199 ? 20.466 12.992 -1.752 1.00 70.75 199 ILE A O 1
ATOM 1566 N N . SER A 1 200 ? 18.393 13.847 -1.647 1.00 66.81 200 SER A N 1
ATOM 1567 C CA . SER A 1 200 ? 18.804 15.226 -1.938 1.00 66.81 200 SER A CA 1
ATOM 1568 C C . SER A 1 200 ? 19.367 15.926 -0.702 1.00 66.81 200 SER A C 1
ATOM 1570 O O . SER A 1 200 ? 20.362 16.637 -0.824 1.00 66.81 200 SER A O 1
ATOM 1572 N N . ASP A 1 201 ? 18.773 15.688 0.467 1.00 61.97 201 ASP A N 1
ATOM 1573 C CA . ASP A 1 201 ? 19.203 16.256 1.747 1.00 61.97 201 ASP A CA 1
ATOM 1574 C C . ASP A 1 201 ? 20.529 15.645 2.235 1.00 61.97 201 ASP A C 1
ATOM 1576 O O . ASP A 1 201 ? 21.328 16.345 2.841 1.00 61.97 201 ASP A O 1
ATOM 1580 N N . GLU A 1 202 ? 20.830 14.380 1.914 1.00 51.22 202 GLU A N 1
ATOM 1581 C CA . GLU A 1 202 ? 22.126 13.746 2.232 1.00 51.22 202 GLU A CA 1
ATOM 1582 C C . GLU A 1 202 ? 23.322 14.301 1.432 1.00 51.22 202 GLU A C 1
ATOM 1584 O O . GLU A 1 202 ? 24.476 13.989 1.737 1.00 51.22 202 GLU A O 1
ATOM 1589 N N . LYS A 1 203 ? 23.078 15.096 0.383 1.00 47.19 203 LYS A N 1
ATOM 1590 C CA . LYS A 1 203 ? 24.130 15.654 -0.487 1.00 47.19 203 LYS A CA 1
ATOM 1591 C C . LYS A 1 203 ? 24.553 17.083 -0.130 1.00 47.19 203 LYS A C 1
ATOM 1593 O O . LYS A 1 203 ? 25.434 17.613 -0.813 1.00 47.19 20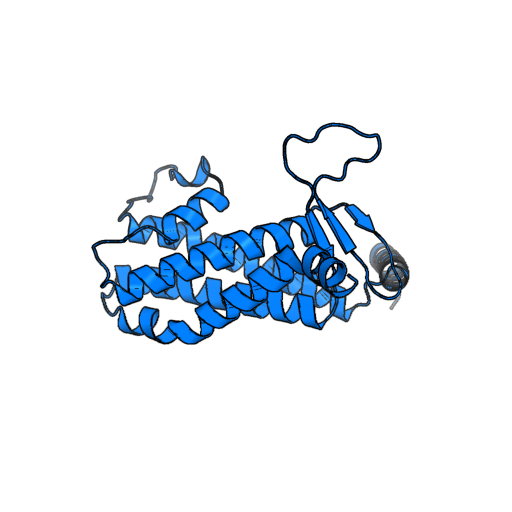3 LYS A O 1
ATOM 1598 N N . TYR A 1 204 ? 23.971 17.682 0.909 1.00 39.94 204 TYR A N 1
ATOM 1599 C CA . TYR A 1 204 ? 24.275 19.034 1.397 1.00 39.94 204 TYR A CA 1
ATOM 1600 C C . TYR A 1 204 ? 24.527 19.049 2.906 1.00 39.94 204 TYR A C 1
ATOM 1602 O O . TYR A 1 204 ? 25.174 20.022 3.358 1.00 39.94 204 TYR A O 1
#

Radius of gyration: 19.52 Å; chains: 1; bounding box: 54×51×56 Å

pLDDT: mean 93.41, std 8.27, range [39.94, 98.75]

Sequence (204 aa):
MKLPKHTERSQAILARVANWGFPEDVLQRIGALTLVWGQFESNLETTIWALRADEVAGIRPWTDKTSVSDWIRELGKPWSRFPVPAQQILQMASLAALDLMDYRHAVVHGAMLASPTMPTFIRNPAWHGEVRKRPSHDAHVDRNLLDMAIDSAWTLCQVAVTARGACADPKTSSIVSLKSHVARARSMANELRHLTVLISDEKY

Foldseek 3Di:
DDDDPVVVVVVVVQVVVVQLQQHPLLVVLLVLLVVLLVLLLVLLVLLLCLLVVPDPPPHDDPVVVDDSLVSLVSQQDQRPLADPLLSVLSVLLSLLCVLLVLQNCQSPPFDWRGDNPWIKGKDPDDPPVDDDPDDIFMFTTDNVLSVLSSLLSNLSSQLSNVSSVCSVPVPSVSSNVSNVSSVSSSVSSVCRRCVVVVVVVVVD

Secondary structure (DSSP, 8-state):
-PPPHHHHHHHHHHHHHHTTT--HHHHHHHHHHHHHHHHHHHHHHHHHHHHHT---TTS--GGGGS-HHHHHHHHTS--TTS-HHHHHHHHHHHHHHHHHHHHHHHHHHSEEE--SS--EEEES--SSS---SS--EEEE--HHHHHHHHHHHHHHHHHHHHHHHHHHS--THHHHHTHHHHHHHHHHHHHHHHHHHHHHHTT-